Protein AF-A0A2R6JFJ4-F1 (afdb_monomer_lite)

Sequence (233 aa):
MEEAATCRRAVRDAIRDIAPSDLRTEMGDVIDGTSLVPGALTIVSARAAGGDPDHVTERAAGVQLIYSGLGLIRKLAREDPWAGRVTLEGDDVEVEGDLTEADMAILAADVLVSRGFYVLAHTDAAGKAVETVRNFGRDQTLARSSEDPSELDANLEVDCLELAVIAGTTGVGTDPSTELVEAARRIAREAGVPLGDAEDVLTDPDLGEDADPLVDVAGTDAEGAARTSASDS

Secondary structure (DSSP, 8-state):
-HHHHHHHHHHHHHTTT-SSHHHHHHHHHHHHTS--HHHHHHHHHHHHTTS-GGGGHHHHHHHHHHHHHHHHHHHHHHH-TTTTTEEEETTEEEE-S--HHHHHHHHHHHHHHHHHHHHHTTSTTHHHHHHHHHHHHHHHHHHTT-S--HHHHHHHHHHHHHHHHHHHHHHTT-PPPHHHHHHHHHHHHHS-SS---HHHHHH-GGG-TT-TTTTGGGS--SSS---------

Structure (mmCIF, N/CA/C/O backbone):
data_AF-A0A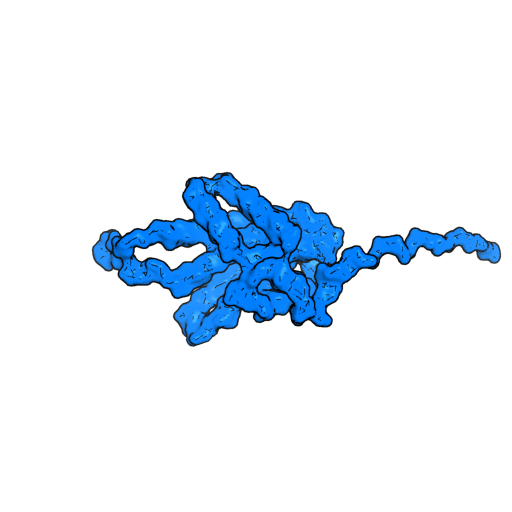2R6JFJ4-F1
#
_entry.id   AF-A0A2R6JFJ4-F1
#
loop_
_atom_site.group_PDB
_atom_site.id
_atom_site.type_symbol
_atom_site.label_atom_id
_atom_site.label_alt_id
_atom_site.label_comp_id
_atom_site.label_asym_id
_atom_site.label_entity_id
_atom_site.label_seq_id
_atom_site.pdbx_PDB_ins_code
_atom_site.Cartn_x
_atom_site.Cartn_y
_atom_site.Cartn_z
_atom_site.occupancy
_atom_site.B_iso_or_equiv
_atom_site.auth_seq_id
_atom_site.auth_comp_id
_atom_site.auth_asym_id
_atom_site.auth_atom_id
_atom_site.pdbx_PDB_model_num
ATOM 1 N N . MET A 1 1 ? -5.496 -15.682 5.895 1.00 86.38 1 MET A N 1
ATOM 2 C CA . MET A 1 1 ? -5.965 -14.541 6.720 1.00 86.38 1 MET A CA 1
ATOM 3 C C . MET A 1 1 ? -7.176 -13.830 6.092 1.00 86.38 1 MET A C 1
ATOM 5 O O . MET A 1 1 ? -7.200 -13.645 4.875 1.00 86.38 1 MET A O 1
ATOM 9 N N . GLU A 1 2 ? -8.183 -13.438 6.887 1.00 92.12 2 GLU A N 1
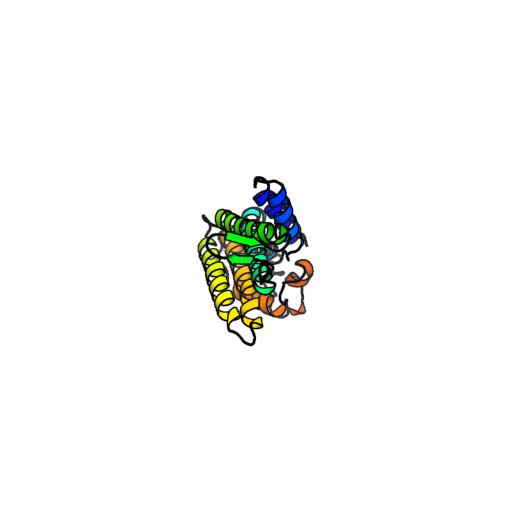ATOM 10 C CA . GLU A 1 2 ? -9.428 -12.797 6.404 1.00 92.12 2 GLU A CA 1
ATOM 11 C C . GLU A 1 2 ? -9.214 -11.335 5.978 1.00 92.12 2 GLU A C 1
ATOM 13 O O . GLU A 1 2 ? -9.698 -10.913 4.928 1.00 92.12 2 GLU A O 1
ATOM 18 N N . GLU A 1 3 ? -8.424 -10.584 6.738 1.00 94.94 3 GLU A N 1
ATOM 19 C CA . GLU A 1 3 ? -8.121 -9.165 6.536 1.00 94.94 3 GLU A CA 1
ATOM 20 C C . GLU A 1 3 ? -7.415 -8.941 5.201 1.00 94.94 3 GLU A C 1
ATOM 22 O O . GLU A 1 3 ? -7.798 -8.064 4.427 1.00 94.94 3 GLU A O 1
ATOM 27 N N . ALA A 1 4 ? -6.447 -9.800 4.874 1.00 95.69 4 ALA A N 1
ATOM 28 C CA . ALA A 1 4 ? -5.788 -9.796 3.573 1.00 95.69 4 ALA A CA 1
ATOM 29 C C . ALA A 1 4 ? -6.793 -10.040 2.432 1.00 95.69 4 ALA A C 1
ATOM 31 O O . ALA A 1 4 ? -6.772 -9.343 1.416 1.00 95.69 4 ALA A O 1
ATOM 32 N N . ALA A 1 5 ? -7.731 -10.979 2.598 1.00 96.12 5 ALA A N 1
ATOM 33 C CA . ALA A 1 5 ? -8.763 -11.233 1.596 1.00 96.12 5 ALA A CA 1
ATOM 34 C C . ALA A 1 5 ? -9.732 -10.044 1.445 1.00 96.12 5 ALA A C 1
ATOM 36 O O . ALA A 1 5 ? -10.129 -9.716 0.324 1.00 96.12 5 ALA A O 1
ATOM 37 N N . THR A 1 6 ? -10.097 -9.388 2.549 1.00 97.38 6 THR A N 1
ATOM 38 C CA . THR A 1 6 ? -10.923 -8.172 2.561 1.00 97.38 6 THR A CA 1
ATOM 39 C C . THR A 1 6 ? -10.215 -7.015 1.867 1.00 97.38 6 THR A C 1
ATOM 41 O O . THR A 1 6 ? -10.783 -6.429 0.943 1.00 97.38 6 THR A O 1
ATOM 44 N N . CYS A 1 7 ? -8.949 -6.763 2.200 1.00 97.94 7 CYS A N 1
ATOM 45 C CA . CYS A 1 7 ? -8.137 -5.761 1.522 1.00 97.94 7 CYS A CA 1
ATOM 46 C C . CYS A 1 7 ? -8.015 -6.054 0.021 1.00 97.94 7 CYS A C 1
ATOM 48 O O . CYS A 1 7 ? -8.228 -5.162 -0.796 1.00 97.94 7 CYS A O 1
ATOM 50 N N . ARG A 1 8 ? -7.745 -7.305 -0.379 1.00 97.44 8 ARG A N 1
ATOM 51 C CA . ARG A 1 8 ? -7.648 -7.675 -1.801 1.00 97.44 8 ARG A CA 1
ATOM 52 C C . ARG A 1 8 ? -8.927 -7.327 -2.564 1.00 97.44 8 ARG A C 1
ATOM 54 O O . ARG A 1 8 ? -8.854 -6.774 -3.660 1.00 97.44 8 ARG A O 1
ATOM 61 N N . ARG A 1 9 ? -10.103 -7.617 -1.992 1.00 97.94 9 ARG A N 1
ATOM 62 C CA . ARG A 1 9 ? -11.392 -7.243 -2.600 1.00 97.94 9 ARG A CA 1
ATOM 63 C C . ARG A 1 9 ? -11.537 -5.726 -2.722 1.00 97.94 9 ARG A C 1
ATOM 65 O O . ARG A 1 9 ? -11.930 -5.253 -3.785 1.00 97.94 9 ARG A O 1
ATOM 72 N N . ALA A 1 10 ? -11.182 -4.985 -1.677 1.00 98.25 10 ALA A N 1
ATOM 73 C CA . ALA A 1 10 ? -11.266 -3.528 -1.648 1.00 98.25 10 ALA A CA 1
ATOM 74 C C . ALA A 1 10 ? -10.332 -2.859 -2.666 1.00 98.25 10 ALA A C 1
ATOM 76 O O . ALA A 1 10 ? -10.733 -1.943 -3.375 1.00 98.25 10 ALA A O 1
ATOM 77 N N . VAL A 1 11 ? -9.108 -3.363 -2.814 1.00 98.06 11 VAL A N 1
ATOM 78 C CA . VAL A 1 11 ? -8.150 -2.877 -3.813 1.00 98.06 11 VAL A CA 1
ATOM 79 C C . VAL A 1 11 ? -8.662 -3.125 -5.233 1.00 98.06 11 VAL A C 1
ATOM 81 O O . VAL A 1 11 ? -8.626 -2.223 -6.070 1.00 98.06 11 VAL A O 1
ATOM 84 N N . ARG A 1 12 ? -9.196 -4.324 -5.509 1.00 97.69 12 ARG A N 1
ATOM 85 C CA . ARG A 1 12 ? -9.800 -4.656 -6.813 1.00 97.69 12 ARG A CA 1
ATOM 86 C C . ARG A 1 12 ? -11.000 -3.767 -7.134 1.00 97.69 12 ARG A C 1
ATOM 88 O O . ARG A 1 12 ? -11.193 -3.404 -8.292 1.00 97.69 12 ARG A O 1
ATOM 95 N N . ASP A 1 13 ? -11.798 -3.433 -6.125 1.00 98.06 13 ASP A N 1
ATOM 96 C CA . ASP A 1 13 ? -12.898 -2.476 -6.238 1.00 98.06 13 ASP A CA 1
ATOM 97 C C . ASP A 1 13 ? -12.375 -1.071 -6.575 1.00 98.06 13 ASP A C 1
ATOM 99 O O . ASP A 1 13 ? -12.805 -0.476 -7.563 1.00 98.06 13 ASP A O 1
ATOM 103 N N . ALA A 1 14 ? -11.353 -0.606 -5.850 1.00 97.62 14 ALA A N 1
ATOM 104 C CA . ALA A 1 14 ? -10.773 0.725 -6.002 1.00 97.62 14 ALA A CA 1
ATOM 105 C C . ALA A 1 14 ? -10.193 0.997 -7.400 1.00 97.62 14 ALA A C 1
ATOM 107 O O . ALA A 1 14 ? -10.211 2.153 -7.838 1.00 97.62 14 ALA A O 1
ATOM 108 N N . ILE A 1 15 ? -9.701 -0.031 -8.104 1.00 97.88 15 ILE A N 1
ATOM 109 C CA . ILE A 1 15 ? -9.141 0.093 -9.464 1.00 97.88 15 ILE A CA 1
ATOM 110 C C . ILE A 1 15 ? -10.118 -0.290 -10.585 1.00 97.88 15 ILE A C 1
ATOM 112 O O . ILE A 1 15 ? -9.757 -0.202 -11.761 1.00 97.88 15 ILE A O 1
ATOM 116 N N . ARG A 1 16 ? -11.341 -0.733 -10.261 1.00 97.06 16 ARG A N 1
ATOM 117 C CA . ARG A 1 16 ? -12.277 -1.321 -11.238 1.00 97.06 16 ARG A CA 1
ATOM 118 C C . ARG A 1 16 ? -12.552 -0.405 -12.429 1.00 97.06 16 ARG A C 1
ATOM 120 O O . ARG A 1 16 ? -12.597 -0.878 -13.563 1.00 97.06 16 ARG A O 1
ATOM 127 N N . ASP A 1 17 ? -12.710 0.885 -12.159 1.00 96.19 17 ASP A N 1
ATOM 128 C CA . ASP A 1 17 ? -13.131 1.874 -13.153 1.00 96.19 17 ASP A CA 1
ATOM 129 C C . ASP A 1 17 ? -11.958 2.495 -13.926 1.00 96.19 17 ASP A C 1
ATOM 131 O O . ASP A 1 17 ? -12.155 3.386 -14.753 1.00 96.19 17 ASP A O 1
ATOM 135 N N . ILE A 1 18 ? -10.728 2.030 -13.687 1.00 97.12 18 ILE A N 1
ATOM 136 C CA . ILE A 1 18 ? -9.552 2.542 -14.387 1.00 97.12 18 ILE A CA 1
ATOM 137 C C . ILE A 1 18 ? -9.518 1.982 -15.810 1.00 97.12 18 ILE A C 1
ATOM 139 O O . ILE A 1 18 ? -9.663 0.777 -16.038 1.00 97.12 18 ILE A O 1
ATOM 143 N N . ALA A 1 19 ? -9.317 2.883 -16.768 1.00 93.94 19 ALA A N 1
ATOM 144 C CA . ALA A 1 19 ? -9.108 2.589 -18.177 1.00 93.94 19 ALA A CA 1
ATOM 145 C C . ALA A 1 19 ? -7.697 3.040 -18.599 1.00 93.94 19 ALA A C 1
ATOM 147 O O . ALA A 1 19 ? -7.195 4.019 -18.043 1.00 93.94 19 ALA A O 1
ATOM 148 N N . PRO A 1 20 ? -7.078 2.389 -19.602 1.00 96.31 20 PRO A N 1
ATOM 149 C CA . PRO A 1 20 ? -7.584 1.256 -20.392 1.00 96.31 20 PRO A CA 1
ATOM 150 C C . PRO A 1 20 ? -7.605 -0.082 -19.625 1.00 96.31 20 PRO A C 1
ATOM 152 O O . PRO A 1 20 ? -7.080 -0.186 -18.520 1.00 96.31 20 PRO A O 1
ATOM 155 N N . SER A 1 21 ? -8.239 -1.115 -20.200 1.00 95.38 21 SER A N 1
ATOM 156 C CA . SER A 1 21 ? -8.324 -2.447 -19.573 1.00 95.38 21 SER A CA 1
ATOM 157 C C . SER A 1 21 ? -6.968 -3.083 -19.330 1.00 95.38 21 SER A C 1
ATOM 159 O O . SER A 1 21 ? -6.801 -3.738 -18.311 1.00 95.38 21 SER A O 1
ATOM 161 N N . ASP A 1 22 ? -6.024 -2.868 -20.238 1.00 96.50 22 ASP A N 1
ATOM 162 C CA . ASP A 1 22 ? -4.718 -3.520 -20.186 1.00 96.50 22 ASP A CA 1
ATOM 163 C C . ASP A 1 22 ? -3.902 -2.973 -19.011 1.00 96.50 22 ASP A C 1
ATOM 165 O O . ASP A 1 22 ? -3.344 -3.743 -18.240 1.00 96.50 22 ASP A O 1
ATOM 169 N N . LEU A 1 23 ? -3.980 -1.659 -18.768 1.00 97.19 23 LEU A N 1
ATOM 170 C CA . LEU A 1 23 ? -3.430 -1.028 -17.566 1.00 97.19 23 LEU A CA 1
ATOM 171 C C . LEU A 1 23 ? -4.080 -1.563 -16.287 1.00 97.19 23 LEU A C 1
ATOM 173 O O . LEU A 1 23 ? -3.412 -1.774 -15.280 1.00 97.19 23 LEU A O 1
ATOM 177 N N . ARG A 1 24 ? -5.396 -1.791 -16.309 1.00 97.69 24 ARG A N 1
ATOM 178 C CA . ARG A 1 24 ? -6.102 -2.367 -15.159 1.00 97.69 24 ARG A CA 1
ATOM 179 C C . ARG A 1 24 ? -5.698 -3.813 -14.885 1.00 97.69 24 ARG A C 1
ATOM 181 O O . ARG A 1 24 ? -5.636 -4.192 -13.718 1.00 97.69 24 ARG A O 1
ATOM 188 N N . THR A 1 25 ? -5.440 -4.599 -15.926 1.00 97.31 25 THR A N 1
ATOM 189 C CA . THR A 1 25 ? -4.885 -5.950 -15.793 1.00 97.31 25 THR A CA 1
ATOM 190 C C . THR A 1 25 ? -3.495 -5.887 -15.174 1.00 97.31 25 THR A C 1
ATOM 192 O O . THR A 1 25 ? -3.298 -6.507 -14.137 1.00 97.31 25 THR A O 1
ATOM 195 N N . GLU A 1 26 ? -2.609 -5.041 -15.711 1.00 98.00 26 GLU A N 1
ATOM 196 C CA . GLU A 1 26 ? -1.246 -4.845 -15.197 1.00 98.00 26 GLU A CA 1
ATOM 197 C C . GLU A 1 26 ? -1.245 -4.485 -13.705 1.00 98.00 26 GLU A C 1
ATOM 199 O O . GLU A 1 26 ? -0.618 -5.149 -12.888 1.00 98.00 26 GLU A O 1
ATOM 204 N N . MET A 1 27 ? -2.042 -3.489 -13.305 1.00 98.38 27 MET A N 1
ATOM 205 C CA . MET A 1 27 ? -2.201 -3.140 -11.889 1.00 98.38 27 MET A CA 1
ATOM 206 C C . MET A 1 27 ? -2.692 -4.326 -11.049 1.00 98.38 27 MET A C 1
ATOM 208 O O . MET A 1 27 ? -2.228 -4.519 -9.928 1.00 98.38 27 MET A O 1
ATOM 212 N N . GLY A 1 28 ? -3.639 -5.112 -11.570 1.00 97.69 28 GLY A N 1
ATOM 213 C CA . GLY A 1 28 ? -4.149 -6.307 -10.901 1.00 97.69 28 GLY A CA 1
ATOM 214 C C . GLY A 1 28 ? -3.065 -7.358 -10.658 1.00 97.69 28 GLY A C 1
ATOM 215 O O . GLY A 1 28 ? -3.012 -7.908 -9.559 1.00 97.69 28 GLY A O 1
ATOM 216 N N . ASP A 1 29 ? -2.194 -7.578 -11.639 1.00 97.75 29 ASP A N 1
ATOM 217 C CA . ASP A 1 29 ? -1.079 -8.523 -11.552 1.00 97.75 29 ASP A CA 1
ATOM 218 C C . ASP A 1 29 ? -0.009 -8.026 -10.565 1.00 97.75 29 ASP A C 1
ATOM 220 O O . ASP A 1 29 ? 0.472 -8.791 -9.727 1.00 97.75 29 ASP A O 1
ATOM 224 N N . VAL A 1 30 ? 0.282 -6.719 -10.565 1.00 97.12 30 VAL A N 1
ATOM 225 C CA . VAL A 1 30 ? 1.156 -6.073 -9.568 1.00 97.12 30 VAL A CA 1
ATOM 226 C C . VAL A 1 30 ? 0.624 -6.281 -8.150 1.00 97.12 30 VAL A C 1
ATOM 228 O O . VAL A 1 30 ? 1.378 -6.646 -7.245 1.00 97.12 30 VAL A O 1
ATOM 231 N N . ILE A 1 31 ? -0.678 -6.072 -7.938 1.00 96.56 31 ILE A N 1
ATOM 232 C CA . ILE A 1 31 ? -1.323 -6.261 -6.633 1.00 96.56 31 ILE A CA 1
ATOM 233 C C . ILE A 1 31 ? -1.255 -7.729 -6.194 1.00 96.56 31 ILE A C 1
ATOM 235 O O . ILE A 1 31 ? -0.985 -7.995 -5.025 1.00 96.56 31 ILE A O 1
ATOM 239 N N . ASP A 1 32 ? -1.483 -8.678 -7.104 1.00 96.31 32 ASP A N 1
ATOM 240 C CA . ASP A 1 32 ? -1.420 -10.111 -6.794 1.00 96.31 32 ASP A CA 1
ATOM 241 C C . ASP A 1 32 ? 0.004 -10.583 -6.468 1.00 96.31 32 ASP A C 1
ATOM 243 O O . ASP A 1 32 ? 0.172 -11.506 -5.671 1.00 96.31 32 ASP A O 1
ATOM 247 N N . GLY A 1 33 ? 1.019 -9.941 -7.055 1.00 94.75 33 GLY A N 1
ATOM 248 C CA . GLY A 1 33 ? 2.433 -10.209 -6.792 1.00 94.75 33 GLY A CA 1
ATOM 249 C C . GLY A 1 33 ? 3.015 -9.488 -5.571 1.00 94.75 33 GLY A C 1
ATOM 250 O O . GLY A 1 33 ? 4.183 -9.706 -5.252 1.00 94.75 33 GLY A O 1
ATOM 251 N N . THR A 1 34 ? 2.244 -8.632 -4.891 1.00 94.69 34 THR A N 1
ATOM 252 C CA . THR A 1 34 ? 2.715 -7.848 -3.738 1.00 94.69 34 THR A CA 1
ATOM 253 C C . THR A 1 34 ? 2.132 -8.374 -2.425 1.00 94.69 34 THR A C 1
ATOM 255 O O . THR A 1 34 ? 0.979 -8.798 -2.365 1.00 94.69 34 THR A O 1
ATOM 258 N N . SER A 1 35 ? 2.905 -8.286 -1.339 1.00 96.75 35 SER A N 1
ATOM 259 C CA . SER A 1 35 ? 2.400 -8.557 0.010 1.00 96.75 35 SER A CA 1
ATOM 260 C C . SER A 1 35 ? 1.209 -7.664 0.372 1.00 96.75 35 SER A C 1
ATOM 262 O O . SER A 1 35 ? 1.199 -6.462 0.093 1.00 96.75 35 SER A O 1
ATOM 264 N N . LEU A 1 36 ? 0.218 -8.256 1.041 1.00 97.62 36 LEU A N 1
ATOM 265 C CA . LEU A 1 36 ? -0.975 -7.566 1.538 1.00 97.62 36 LEU A CA 1
ATOM 266 C C . LEU A 1 36 ? -0.856 -7.125 3.003 1.00 97.62 36 LEU A C 1
ATOM 268 O O . LEU A 1 36 ? -1.860 -6.719 3.591 1.00 97.62 36 LEU A O 1
ATOM 272 N N . VAL A 1 37 ? 0.338 -7.210 3.603 1.00 97.75 37 VAL A N 1
ATOM 273 C CA . VAL A 1 37 ? 0.560 -6.845 5.012 1.00 97.75 37 VAL A CA 1
ATOM 274 C C . VAL A 1 37 ? 0.096 -5.412 5.316 1.00 97.75 37 VAL A C 1
ATOM 276 O O . VAL A 1 37 ? -0.671 -5.269 6.264 1.00 97.75 37 VAL A O 1
ATOM 279 N N . PRO A 1 38 ? 0.444 -4.351 4.552 1.00 98.31 38 PRO A N 1
ATOM 280 C CA . PRO A 1 38 ? 0.016 -2.990 4.906 1.00 98.31 38 PRO A CA 1
ATOM 281 C C . PRO A 1 38 ? -1.507 -2.808 4.882 1.00 98.31 38 PRO A C 1
ATOM 283 O O . PRO A 1 38 ? -2.095 -2.209 5.786 1.00 98.31 38 PRO A O 1
ATOM 286 N N . GLY A 1 39 ? -2.174 -3.371 3.876 1.00 98.31 39 GLY A N 1
ATOM 287 C CA . GLY A 1 39 ? -3.629 -3.349 3.798 1.00 98.31 39 GLY A CA 1
ATOM 288 C C . GLY A 1 39 ? -4.303 -4.150 4.916 1.00 98.31 39 GLY A C 1
ATOM 289 O O . GLY A 1 39 ? -5.228 -3.659 5.562 1.00 98.31 39 GLY A O 1
ATOM 290 N N . ALA A 1 40 ? -3.813 -5.358 5.202 1.00 97.88 40 ALA A N 1
ATOM 291 C CA . ALA A 1 40 ? -4.316 -6.185 6.298 1.00 97.88 40 ALA A CA 1
ATOM 292 C C . ALA A 1 40 ? -4.088 -5.521 7.667 1.00 97.88 40 ALA A C 1
ATOM 294 O O . ALA A 1 40 ? -5.015 -5.452 8.473 1.00 97.88 40 ALA A O 1
ATOM 295 N N . LEU A 1 41 ? -2.903 -4.948 7.902 1.00 97.62 41 LEU A N 1
ATOM 296 C CA . LEU A 1 41 ? -2.556 -4.253 9.142 1.00 97.62 41 LEU A CA 1
ATOM 297 C C . LEU A 1 41 ? -3.460 -3.042 9.393 1.00 97.62 41 LEU A C 1
ATOM 299 O O . LEU A 1 41 ? -3.793 -2.763 10.542 1.00 97.62 41 LEU A O 1
ATOM 303 N N . THR A 1 42 ? -3.906 -2.354 8.339 1.00 98.38 42 THR A N 1
ATOM 304 C CA . THR A 1 42 ? -4.875 -1.252 8.462 1.00 98.38 42 THR A CA 1
ATOM 305 C C . THR A 1 42 ? -6.181 -1.740 9.101 1.00 98.38 42 THR A C 1
ATOM 307 O O . THR A 1 42 ? -6.721 -1.102 10.005 1.00 98.38 42 THR A O 1
ATOM 310 N N . ILE A 1 43 ? -6.668 -2.908 8.674 1.00 97.62 43 ILE A N 1
ATOM 311 C CA . ILE A 1 43 ? -7.897 -3.530 9.186 1.00 97.62 43 ILE A CA 1
ATOM 312 C C . ILE A 1 43 ? -7.687 -4.064 10.611 1.00 97.62 43 ILE A C 1
ATOM 314 O O . ILE A 1 43 ? -8.518 -3.823 11.488 1.00 97.62 43 ILE A O 1
ATOM 318 N N . VAL A 1 44 ? -6.561 -4.739 10.863 1.00 95.62 44 VAL A N 1
ATOM 319 C CA . VAL A 1 44 ? -6.192 -5.239 12.201 1.00 95.62 44 VAL A CA 1
ATOM 320 C C . VAL A 1 44 ? -6.094 -4.087 13.204 1.00 95.62 44 VAL A C 1
ATOM 322 O O . VAL A 1 44 ? -6.622 -4.188 14.308 1.00 95.62 44 VAL A O 1
ATOM 325 N N . SER A 1 45 ? -5.493 -2.966 12.806 1.00 94.81 45 SER A N 1
ATOM 326 C CA . SER A 1 45 ? -5.304 -1.789 13.662 1.00 94.81 45 SER A CA 1
ATOM 327 C C . SER A 1 45 ? -6.629 -1.119 14.038 1.00 94.81 45 SER A C 1
ATOM 329 O O . SER A 1 45 ? -6.807 -0.705 15.181 1.00 94.81 45 SER A O 1
ATOM 331 N N . ALA A 1 46 ? -7.593 -1.056 13.113 1.00 95.12 46 ALA A N 1
ATOM 332 C CA . ALA A 1 46 ? -8.946 -0.578 13.411 1.00 95.12 46 ALA A CA 1
ATOM 333 C C . ALA A 1 46 ? -9.665 -1.471 14.434 1.00 95.12 46 ALA A C 1
ATOM 335 O O . ALA A 1 46 ? -10.305 -0.966 15.358 1.00 95.12 46 ALA A O 1
ATOM 336 N N . ARG A 1 47 ? -9.513 -2.797 14.309 1.00 92.38 47 ARG A N 1
ATOM 337 C CA . ARG A 1 47 ? -10.073 -3.752 15.273 1.00 92.38 47 ARG A CA 1
ATOM 338 C C . ARG A 1 47 ? -9.403 -3.637 16.642 1.00 92.38 47 ARG A C 1
ATOM 340 O O . ARG A 1 47 ? -10.102 -3.635 17.649 1.00 92.38 47 ARG A O 1
ATOM 347 N N . ALA A 1 48 ? -8.078 -3.502 16.685 1.00 89.75 48 ALA A N 1
ATOM 348 C CA . ALA A 1 48 ? -7.330 -3.305 17.928 1.00 89.75 48 ALA A CA 1
ATOM 349 C C . ALA A 1 48 ? -7.737 -2.005 18.652 1.00 89.75 48 ALA A C 1
ATOM 351 O O . ALA A 1 48 ? -7.740 -1.953 19.877 1.00 89.75 48 ALA A O 1
ATOM 352 N N . ALA A 1 49 ? -8.158 -0.981 17.903 1.00 90.19 49 ALA A N 1
ATOM 353 C CA . ALA A 1 49 ? -8.743 0.247 18.442 1.00 90.19 49 ALA A CA 1
ATOM 354 C C . ALA A 1 49 ? -10.225 0.110 18.869 1.00 90.19 49 ALA A C 1
ATOM 356 O O . ALA A 1 49 ? -10.843 1.098 19.263 1.00 90.19 49 ALA A O 1
ATOM 357 N N . GLY A 1 50 ? -10.809 -1.093 18.801 1.00 88.50 50 GLY A N 1
ATOM 358 C CA . GLY A 1 50 ? -12.186 -1.381 19.216 1.00 88.50 50 GLY A CA 1
ATOM 359 C C . GLY A 1 50 ? -13.265 -0.956 18.215 1.00 88.50 50 GLY A C 1
ATOM 360 O O . GLY A 1 50 ? -14.444 -0.924 18.568 1.00 88.50 50 GLY A O 1
ATOM 361 N N . GLY A 1 51 ? -12.886 -0.606 16.984 1.00 88.69 51 GLY A N 1
ATOM 362 C CA . GLY A 1 51 ? -13.816 -0.166 15.948 1.00 88.69 51 GLY A CA 1
ATOM 363 C C . GLY A 1 51 ? -14.224 -1.257 14.959 1.00 88.69 51 GLY A C 1
ATOM 364 O O . GLY A 1 51 ? -13.646 -2.342 14.910 1.00 88.69 51 GLY A O 1
ATOM 365 N N . ASP A 1 52 ? -15.231 -0.945 14.140 1.00 90.38 52 ASP A N 1
ATOM 366 C CA . ASP A 1 52 ? -15.694 -1.828 13.068 1.00 90.38 52 ASP A CA 1
ATOM 367 C C . ASP A 1 52 ? -14.725 -1.776 11.863 1.00 90.38 52 ASP A C 1
ATOM 369 O O . ASP A 1 52 ? -14.572 -0.710 11.250 1.00 90.38 52 ASP A O 1
ATOM 373 N N . PRO A 1 53 ? -14.070 -2.897 11.495 1.00 84.88 53 PRO A N 1
ATOM 374 C CA . PRO A 1 53 ? -13.137 -2.955 10.369 1.00 84.88 53 PRO A CA 1
ATOM 375 C C . PRO A 1 53 ? -13.769 -2.599 9.014 1.00 84.88 53 PRO A C 1
ATOM 377 O O . PRO A 1 53 ? -13.061 -2.152 8.103 1.00 84.88 53 PRO A O 1
ATOM 380 N N . ASP A 1 54 ? -15.087 -2.742 8.862 1.00 90.56 54 ASP A N 1
ATOM 381 C CA . ASP A 1 54 ? -15.767 -2.408 7.609 1.00 90.56 54 ASP A CA 1
ATOM 382 C C . ASP A 1 54 ? -15.626 -0.911 7.275 1.00 90.56 54 ASP A C 1
ATOM 384 O O . ASP A 1 54 ? -15.519 -0.540 6.103 1.00 90.56 54 ASP A O 1
ATOM 388 N N . HIS A 1 55 ? -15.506 -0.043 8.288 1.00 91.88 55 HIS A N 1
ATOM 389 C CA . HIS A 1 55 ? -15.321 1.402 8.110 1.00 91.88 55 HIS A CA 1
ATOM 390 C C . HIS A 1 55 ? -13.954 1.800 7.544 1.00 91.88 55 HIS A C 1
ATOM 392 O O . HIS A 1 55 ? -13.806 2.907 7.020 1.00 91.88 55 HIS A O 1
ATOM 398 N N . VAL A 1 56 ? -12.956 0.917 7.615 1.00 96.88 56 VAL A N 1
ATOM 399 C CA . VAL A 1 56 ? -11.588 1.217 7.161 1.00 96.88 56 VAL A CA 1
ATOM 400 C C . VAL A 1 56 ? -11.187 0.460 5.905 1.00 96.88 56 VAL A C 1
ATOM 402 O O . VAL A 1 56 ? -10.072 0.635 5.423 1.00 96.88 56 VAL A O 1
ATOM 405 N N . THR A 1 57 ? -12.086 -0.340 5.332 1.00 98.06 57 THR A N 1
ATOM 406 C CA . THR A 1 57 ? -11.788 -1.187 4.168 1.00 98.06 57 THR A CA 1
ATOM 407 C C . THR A 1 57 ? -11.328 -0.371 2.952 1.00 98.06 57 THR A C 1
ATOM 409 O O . THR A 1 57 ? -10.377 -0.754 2.270 1.00 98.06 57 THR A O 1
ATOM 412 N N . GLU A 1 58 ? -11.934 0.794 2.704 1.00 98.00 58 GLU A N 1
ATOM 413 C CA . GLU A 1 58 ? -11.491 1.692 1.629 1.00 98.00 58 GLU A CA 1
ATOM 414 C C . GLU A 1 58 ? -10.109 2.292 1.938 1.00 98.00 58 GLU A C 1
ATOM 416 O O . GLU A 1 58 ? -9.228 2.294 1.082 1.00 98.00 58 GLU A O 1
ATOM 421 N N . ARG A 1 59 ? -9.858 2.706 3.189 1.00 98.44 59 ARG A N 1
ATOM 422 C CA . ARG A 1 59 ? -8.542 3.218 3.608 1.00 98.44 59 ARG A CA 1
ATOM 423 C C . ARG A 1 59 ? -7.453 2.153 3.476 1.00 98.44 59 ARG A C 1
ATOM 425 O O . ARG A 1 59 ? -6.380 2.459 2.967 1.00 98.44 59 ARG A O 1
ATOM 432 N N . ALA A 1 60 ? -7.748 0.909 3.854 1.00 98.56 60 ALA A N 1
ATOM 433 C CA . ALA A 1 60 ? -6.856 -0.236 3.685 1.00 98.56 60 ALA A CA 1
ATOM 434 C C . ALA A 1 60 ? -6.466 -0.436 2.215 1.00 98.56 60 ALA A C 1
ATOM 436 O O . ALA A 1 60 ? -5.289 -0.632 1.911 1.00 98.56 60 ALA A O 1
ATOM 437 N N . ALA A 1 61 ? -7.426 -0.294 1.292 1.00 98.69 61 ALA A N 1
ATOM 438 C CA . ALA A 1 61 ? -7.124 -0.294 -0.134 1.00 98.69 61 ALA A CA 1
ATOM 439 C C . ALA A 1 61 ? -6.200 0.868 -0.521 1.00 98.69 61 ALA A C 1
ATOM 441 O O . ALA A 1 61 ? -5.224 0.652 -1.234 1.00 98.69 61 ALA A O 1
ATOM 442 N N . GLY A 1 62 ? -6.455 2.079 -0.021 1.00 98.75 62 GLY A N 1
ATOM 443 C CA . GLY A 1 62 ? -5.603 3.244 -0.268 1.00 98.75 62 GLY A CA 1
ATOM 444 C C . GLY A 1 62 ? -4.145 3.036 0.156 1.00 98.75 62 GLY A C 1
ATOM 445 O O . GLY A 1 62 ? -3.233 3.297 -0.629 1.00 98.75 62 GLY A O 1
ATOM 446 N N . VAL A 1 63 ? -3.926 2.504 1.361 1.00 98.81 63 VAL A N 1
ATOM 447 C CA . VAL A 1 63 ? -2.588 2.170 1.880 1.00 98.81 63 VAL A CA 1
ATOM 448 C C . VAL A 1 63 ? -1.915 1.100 1.020 1.00 98.81 63 VAL A C 1
ATOM 450 O O . VAL A 1 63 ? -0.760 1.260 0.623 1.00 98.81 63 VAL A O 1
ATOM 453 N N . GLN A 1 64 ? -2.645 0.035 0.680 1.00 98.75 64 GLN A N 1
ATOM 454 C CA . GLN A 1 64 ? -2.111 -1.059 -0.126 1.00 98.75 64 GLN A CA 1
ATOM 455 C C . GLN A 1 64 ? -1.715 -0.605 -1.537 1.00 98.75 64 GLN A C 1
ATOM 457 O O . GLN A 1 64 ? -0.675 -1.017 -2.042 1.00 98.75 64 GLN A O 1
ATOM 462 N N . LEU A 1 65 ? -2.513 0.262 -2.164 1.00 98.81 65 LEU A N 1
ATOM 463 C CA . LEU A 1 65 ? -2.217 0.827 -3.481 1.00 98.81 65 LEU A CA 1
ATOM 464 C C . LEU A 1 65 ? -0.922 1.655 -3.468 1.00 98.81 65 LEU A C 1
ATOM 466 O O . LEU A 1 65 ? -0.104 1.521 -4.379 1.00 98.81 65 LEU A O 1
ATOM 470 N N . ILE A 1 66 ? -0.706 2.462 -2.421 1.00 98.75 66 ILE A N 1
ATOM 471 C CA . ILE A 1 66 ? 0.549 3.207 -2.237 1.00 98.75 66 ILE A CA 1
ATOM 472 C C . ILE A 1 66 ? 1.722 2.232 -2.101 1.00 98.75 66 ILE A C 1
ATOM 474 O O . ILE A 1 66 ? 2.709 2.382 -2.816 1.00 98.75 66 ILE A O 1
ATOM 478 N N . TYR A 1 67 ? 1.609 1.217 -1.239 1.00 98.50 67 TYR A N 1
ATOM 479 C CA . TYR A 1 67 ? 2.682 0.238 -1.042 1.00 98.50 67 TYR A CA 1
ATOM 480 C C . TYR A 1 67 ? 3.036 -0.510 -2.335 1.00 98.50 67 TYR A C 1
ATOM 482 O O . TYR A 1 67 ? 4.202 -0.541 -2.724 1.00 98.50 67 TYR A O 1
ATOM 490 N N . SER A 1 68 ? 2.038 -1.053 -3.039 1.00 98.38 68 SER A N 1
ATOM 491 C CA . SER A 1 68 ? 2.246 -1.778 -4.298 1.00 98.38 68 SER A CA 1
ATOM 492 C C . SER A 1 68 ? 2.877 -0.900 -5.380 1.00 98.38 68 SER A C 1
ATOM 494 O O . SER A 1 68 ? 3.821 -1.329 -6.041 1.00 98.38 68 SER A O 1
ATOM 496 N N . GLY A 1 69 ? 2.412 0.343 -5.535 1.00 98.50 69 GLY A N 1
ATOM 497 C CA . GLY A 1 69 ? 2.974 1.265 -6.520 1.00 98.50 69 GLY A CA 1
ATOM 498 C C . GLY A 1 69 ? 4.417 1.677 -6.203 1.00 98.50 69 GLY A C 1
ATOM 499 O O . GLY A 1 69 ? 5.285 1.597 -7.070 1.00 98.50 69 GLY A O 1
ATOM 500 N N . LEU A 1 70 ? 4.721 2.045 -4.954 1.00 97.75 70 LEU A N 1
ATOM 501 C CA . LEU A 1 70 ? 6.090 2.401 -4.549 1.00 97.75 70 LEU A CA 1
ATOM 502 C C . LEU A 1 70 ? 7.041 1.199 -4.600 1.00 97.75 70 LEU A C 1
ATOM 504 O O . LEU A 1 70 ? 8.191 1.338 -5.020 1.00 97.75 70 LEU A O 1
ATOM 508 N N . GLY A 1 71 ? 6.562 0.009 -4.231 1.00 96.56 71 GLY A N 1
ATOM 509 C CA . GLY A 1 71 ? 7.312 -1.236 -4.365 1.00 96.56 71 GLY A CA 1
ATOM 510 C C . GLY A 1 71 ? 7.685 -1.530 -5.820 1.00 96.56 71 GLY A C 1
ATOM 511 O O . GLY A 1 71 ? 8.825 -1.917 -6.092 1.00 96.56 71 GLY A O 1
ATOM 512 N N . LEU A 1 72 ? 6.768 -1.274 -6.759 1.00 97.38 72 LEU A N 1
ATOM 513 C CA . LEU A 1 72 ? 7.031 -1.401 -8.191 1.00 97.38 72 LEU A CA 1
ATOM 514 C C . LEU A 1 72 ? 8.020 -0.343 -8.697 1.00 97.38 72 LEU A C 1
ATOM 516 O O . LEU A 1 72 ? 8.959 -0.699 -9.404 1.00 97.38 72 LEU A O 1
ATOM 520 N N . ILE A 1 73 ? 7.890 0.922 -8.281 1.00 96.44 73 ILE A N 1
ATOM 521 C CA . ILE A 1 73 ? 8.871 1.975 -8.613 1.00 96.44 73 ILE A CA 1
ATOM 522 C C . ILE A 1 73 ? 10.266 1.579 -8.127 1.00 96.44 73 ILE A C 1
ATOM 524 O O . ILE A 1 73 ? 11.232 1.697 -8.876 1.00 96.44 73 ILE A O 1
ATOM 528 N N . ARG A 1 74 ? 10.379 1.055 -6.901 1.00 94.50 74 ARG A N 1
ATOM 529 C CA . ARG A 1 74 ? 11.645 0.560 -6.344 1.00 94.50 74 ARG A CA 1
ATOM 530 C C . ARG A 1 74 ? 12.231 -0.565 -7.195 1.00 94.50 74 ARG A C 1
ATOM 532 O O . ARG A 1 74 ? 13.423 -0.554 -7.481 1.00 94.50 74 ARG A O 1
ATOM 539 N N . LYS A 1 75 ? 11.407 -1.530 -7.622 1.00 94.06 75 LYS A N 1
ATOM 540 C CA . LYS A 1 75 ? 11.838 -2.613 -8.520 1.00 94.06 75 LYS A CA 1
ATOM 541 C C . LYS A 1 75 ? 12.372 -2.052 -9.843 1.00 94.06 75 LYS A C 1
ATOM 543 O O . LYS A 1 75 ? 13.499 -2.365 -10.214 1.00 94.06 75 LYS A O 1
ATOM 548 N N . LEU A 1 76 ? 11.603 -1.185 -10.501 1.00 95.31 76 LEU A N 1
ATOM 549 C CA . LEU A 1 76 ? 11.971 -0.571 -11.780 1.00 95.31 76 LEU A CA 1
ATOM 550 C C . LEU A 1 76 ? 13.244 0.275 -11.670 1.00 95.31 76 LEU A C 1
ATOM 552 O O . LEU A 1 76 ? 14.086 0.221 -12.557 1.00 95.31 76 LEU A O 1
ATOM 556 N N . ALA A 1 77 ? 13.424 1.004 -10.566 1.00 92.19 77 ALA A N 1
ATOM 557 C CA . ALA A 1 77 ? 14.627 1.793 -10.318 1.00 92.19 77 ALA A CA 1
ATOM 558 C C . ALA A 1 77 ? 15.888 0.928 -10.147 1.00 92.19 77 ALA A C 1
ATOM 560 O O . ALA A 1 77 ? 16.975 1.366 -10.514 1.00 92.19 77 ALA A O 1
ATOM 561 N N . ARG A 1 78 ? 15.760 -0.288 -9.595 1.00 89.62 78 ARG A N 1
ATOM 562 C CA . ARG A 1 78 ? 16.887 -1.226 -9.449 1.00 89.62 78 ARG A CA 1
ATOM 563 C C . ARG A 1 78 ? 17.206 -1.974 -10.738 1.00 89.62 78 ARG A C 1
ATOM 565 O O . ARG A 1 78 ? 18.375 -2.196 -11.033 1.00 89.62 78 ARG A O 1
ATOM 572 N N . GLU A 1 79 ? 16.177 -2.423 -11.449 1.00 93.06 79 GLU A N 1
ATOM 573 C CA . GLU A 1 79 ? 16.339 -3.210 -12.675 1.00 93.06 79 GLU A CA 1
ATOM 574 C C . GLU A 1 79 ? 16.703 -2.334 -13.880 1.00 93.06 79 GLU A C 1
ATOM 576 O O . GLU A 1 79 ? 17.350 -2.829 -14.799 1.00 93.06 79 GLU A O 1
ATOM 581 N N . ASP A 1 80 ? 16.304 -1.057 -13.856 1.00 92.88 80 ASP A N 1
ATOM 582 C CA . ASP A 1 80 ? 16.473 -0.058 -14.917 1.00 92.88 80 ASP A CA 1
ATOM 583 C C . ASP A 1 80 ? 16.282 -0.654 -16.327 1.00 92.88 80 ASP A C 1
ATOM 585 O O . ASP A 1 80 ? 17.221 -0.714 -17.127 1.00 92.88 80 ASP A O 1
ATOM 589 N N . PRO A 1 81 ? 15.067 -1.140 -16.657 1.00 94.06 81 PRO A N 1
ATOM 590 C CA . PRO A 1 81 ? 14.815 -1.873 -17.901 1.00 94.06 81 PRO A CA 1
ATOM 591 C C . PRO A 1 81 ? 15.039 -1.039 -19.174 1.00 94.06 81 PRO A C 1
ATOM 593 O O . PRO A 1 81 ? 15.124 -1.600 -20.269 1.00 94.06 81 PRO A O 1
ATOM 596 N N . TRP A 1 82 ? 15.145 0.286 -19.042 1.00 93.94 82 TRP A N 1
ATOM 597 C CA . TRP A 1 82 ? 15.436 1.217 -20.132 1.00 93.94 82 TRP A CA 1
ATOM 598 C C . TRP A 1 82 ? 16.945 1.408 -20.369 1.00 93.94 82 TRP A C 1
ATOM 600 O O . TRP A 1 82 ? 17.337 1.918 -21.424 1.00 93.94 82 TRP A O 1
ATOM 610 N N . ALA A 1 83 ? 17.805 0.998 -19.427 1.00 91.56 83 ALA A N 1
ATOM 611 C CA . ALA A 1 83 ? 19.247 1.211 -19.488 1.00 91.56 83 ALA A CA 1
ATOM 612 C C . ALA A 1 83 ? 19.865 0.649 -20.774 1.00 91.56 83 ALA A C 1
ATOM 614 O O . ALA A 1 83 ? 19.772 -0.540 -21.078 1.00 91.56 83 ALA A O 1
ATOM 615 N N . GLY A 1 84 ? 20.530 1.522 -21.535 1.00 87.38 84 GLY A N 1
ATOM 616 C CA . GLY A 1 84 ? 21.208 1.153 -22.780 1.00 87.38 84 GLY A CA 1
ATOM 617 C C . GLY A 1 84 ? 20.278 0.809 -23.945 1.00 87.38 84 GLY A C 1
ATOM 618 O O . GLY A 1 84 ? 20.782 0.494 -25.015 1.00 87.38 84 GLY A O 1
ATOM 619 N N . ARG A 1 85 ? 18.954 0.893 -23.761 1.00 89.31 85 ARG A N 1
ATOM 620 C CA . ARG A 1 85 ? 17.948 0.606 -24.796 1.00 89.31 85 ARG A CA 1
ATOM 621 C C . ARG A 1 85 ? 17.297 1.859 -25.368 1.00 89.31 85 ARG A C 1
ATOM 623 O O . ARG A 1 85 ? 16.554 1.758 -26.334 1.00 89.31 85 ARG A O 1
ATOM 630 N N . VAL A 1 86 ? 17.555 3.021 -24.775 1.00 88.12 86 VAL A N 1
ATOM 631 C CA . VAL A 1 86 ? 17.081 4.316 -25.267 1.00 88.12 86 VAL A CA 1
ATOM 632 C C . VAL A 1 86 ? 18.292 5.194 -25.553 1.00 88.12 86 VAL A C 1
ATOM 634 O O . VAL A 1 86 ? 19.065 5.512 -24.645 1.00 88.12 86 VAL A O 1
ATOM 637 N N . THR A 1 87 ? 18.461 5.589 -26.811 1.00 87.19 87 THR A N 1
ATOM 638 C CA . THR A 1 87 ? 19.522 6.495 -27.262 1.00 87.19 87 THR A CA 1
ATOM 639 C C . THR A 1 87 ? 18.917 7.757 -27.867 1.00 87.19 87 THR A C 1
ATOM 641 O O . THR A 1 87 ? 17.871 7.735 -28.514 1.00 87.19 87 THR A O 1
ATOM 644 N N . LEU A 1 88 ? 19.578 8.888 -27.617 1.00 86.25 88 LEU A N 1
ATOM 645 C CA . LEU A 1 88 ? 19.221 10.178 -28.200 1.00 86.25 88 LEU A CA 1
ATOM 646 C C . LEU A 1 88 ? 20.259 10.528 -29.266 1.00 86.25 88 LEU A C 1
ATOM 648 O O . LEU A 1 88 ? 21.433 10.720 -28.935 1.00 86.25 88 LEU A O 1
ATOM 652 N N . GLU A 1 89 ? 19.833 10.637 -30.523 1.00 84.06 89 GLU A N 1
ATOM 653 C CA . GLU A 1 89 ? 20.675 11.100 -31.629 1.00 84.06 89 GLU A CA 1
ATOM 654 C C . GLU A 1 89 ? 20.052 12.358 -32.254 1.00 84.06 89 GLU A C 1
ATOM 656 O O . GLU A 1 89 ? 19.150 12.307 -33.085 1.00 84.06 89 GLU A O 1
ATOM 661 N N . GLY A 1 90 ? 20.516 13.533 -31.817 1.00 83.88 90 GLY A N 1
ATOM 662 C CA . GLY A 1 90 ? 19.897 14.805 -32.203 1.00 83.88 90 GLY A CA 1
ATOM 663 C C . GLY A 1 90 ? 18.524 14.991 -31.548 1.00 83.88 90 GLY A C 1
ATOM 664 O O . GLY A 1 90 ? 18.434 14.964 -30.323 1.00 83.88 90 GLY A O 1
ATOM 665 N N . ASP A 1 91 ? 17.487 15.206 -32.364 1.00 87.50 91 ASP A N 1
ATOM 666 C CA . ASP A 1 91 ? 16.084 15.310 -31.919 1.00 87.50 91 ASP A CA 1
ATOM 667 C C . ASP A 1 91 ? 15.340 13.957 -31.989 1.00 87.50 91 ASP A C 1
ATOM 669 O O . ASP A 1 91 ? 14.189 13.866 -31.556 1.00 87.50 91 ASP A O 1
ATOM 673 N N . ASP A 1 92 ? 15.980 12.913 -32.528 1.00 86.94 92 ASP A N 1
ATOM 674 C CA . ASP A 1 92 ? 15.387 11.588 -32.692 1.00 86.94 92 ASP A CA 1
ATOM 675 C C . ASP A 1 92 ? 15.670 10.697 -31.469 1.00 86.94 92 ASP A C 1
ATOM 677 O O . ASP A 1 92 ? 16.761 10.709 -30.885 1.00 86.94 92 ASP A O 1
ATOM 681 N N . VAL A 1 93 ? 14.659 9.914 -31.081 1.00 87.50 93 VAL A N 1
ATOM 682 C CA . VAL A 1 93 ? 14.751 8.901 -30.022 1.00 87.50 93 VAL A CA 1
ATOM 683 C C . VAL A 1 93 ? 14.782 7.531 -30.681 1.00 87.50 93 VAL A C 1
ATOM 685 O O . VAL A 1 93 ? 13.802 7.121 -31.307 1.00 87.50 93 VAL A O 1
ATOM 688 N N . GLU A 1 94 ? 15.886 6.813 -30.516 1.00 88.25 94 GLU A N 1
ATOM 689 C CA . GLU A 1 94 ? 15.985 5.415 -30.917 1.00 88.25 94 GLU A CA 1
ATOM 690 C C . GLU A 1 94 ? 15.728 4.512 -29.709 1.00 88.25 94 GLU A C 1
ATOM 692 O O . GLU A 1 94 ? 16.257 4.725 -28.615 1.00 88.25 94 GLU A O 1
ATOM 697 N N . VAL A 1 95 ? 14.874 3.508 -29.912 1.00 89.56 95 VAL A N 1
ATOM 698 C CA . VAL A 1 95 ? 14.495 2.534 -28.887 1.00 89.56 95 VAL A CA 1
ATOM 699 C C . VAL A 1 95 ? 14.847 1.135 -29.377 1.00 89.56 95 VAL A C 1
ATOM 701 O O . VAL A 1 95 ? 14.317 0.658 -30.384 1.00 89.56 95 VAL A O 1
ATOM 704 N N . GLU A 1 96 ? 15.741 0.464 -28.659 1.00 87.44 96 GLU A N 1
ATOM 705 C CA . GLU A 1 96 ? 16.144 -0.907 -28.939 1.00 87.44 96 GLU A CA 1
ATOM 706 C C . GLU A 1 96 ? 15.176 -1.911 -28.297 1.00 87.44 96 GLU A C 1
ATOM 708 O O . GLU A 1 96 ? 15.125 -2.095 -27.078 1.00 87.44 96 GLU A O 1
ATOM 713 N N . GLY A 1 97 ? 14.444 -2.639 -29.141 1.00 87.88 97 GLY A N 1
ATOM 714 C CA . GLY A 1 97 ? 13.518 -3.702 -28.744 1.00 87.88 97 GLY A CA 1
ATOM 715 C C . GLY A 1 97 ? 12.211 -3.194 -28.123 1.00 87.88 97 GLY A C 1
ATOM 716 O O . GLY A 1 97 ? 11.911 -2.009 -28.147 1.00 87.88 97 GLY A O 1
ATOM 717 N N . ASP A 1 98 ? 11.418 -4.116 -27.578 1.00 91.06 98 ASP A N 1
ATOM 718 C CA . ASP A 1 98 ? 10.131 -3.794 -26.954 1.00 91.06 98 ASP A CA 1
ATOM 719 C C . ASP A 1 98 ? 10.319 -3.351 -25.493 1.00 91.06 98 ASP A C 1
ATOM 721 O O . ASP A 1 98 ? 11.008 -4.034 -24.725 1.00 91.06 98 ASP A O 1
ATOM 725 N N . LEU A 1 99 ? 9.743 -2.201 -25.138 1.00 93.00 99 LEU A N 1
ATOM 726 C CA . LEU A 1 99 ? 9.723 -1.624 -23.787 1.00 93.00 99 LEU A CA 1
ATOM 727 C C . LEU A 1 99 ? 8.301 -1.502 -23.228 1.00 93.00 99 LEU A C 1
ATOM 729 O O 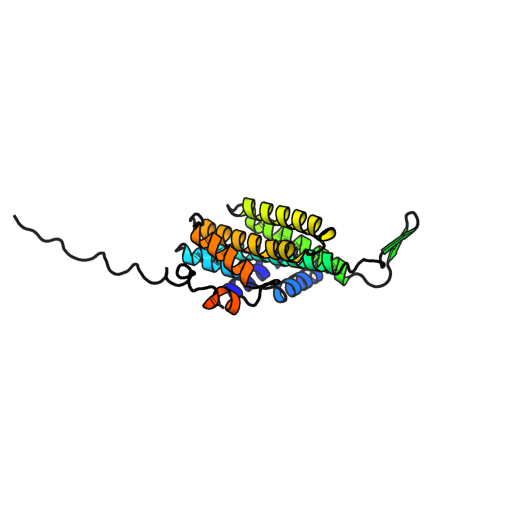. LEU A 1 99 ? 8.127 -0.998 -22.122 1.00 93.00 99 LEU A O 1
ATOM 733 N N . THR A 1 100 ? 7.295 -2.016 -23.945 1.00 92.69 100 THR A N 1
ATOM 734 C CA . THR A 1 100 ? 5.881 -1.869 -23.580 1.00 92.69 100 THR A CA 1
ATOM 735 C C . THR A 1 100 ? 5.601 -2.362 -22.163 1.00 92.69 100 THR A C 1
ATOM 737 O O . THR A 1 100 ? 4.864 -1.712 -21.437 1.00 92.69 100 THR A O 1
ATOM 740 N N . GLU A 1 101 ? 6.209 -3.472 -21.735 1.00 93.31 101 GLU A N 1
ATOM 741 C CA . GLU A 1 101 ? 6.041 -3.996 -20.372 1.00 93.31 101 GLU A CA 1
ATOM 742 C C . GLU A 1 101 ? 6.589 -3.031 -19.309 1.00 93.31 101 GLU A C 1
ATOM 744 O O . GLU A 1 101 ? 5.896 -2.717 -18.346 1.00 93.31 101 GLU A O 1
ATOM 749 N N . ALA A 1 102 ? 7.797 -2.496 -19.508 1.00 94.94 102 ALA A N 1
ATOM 750 C CA . ALA A 1 102 ? 8.401 -1.538 -18.583 1.00 94.94 102 ALA A CA 1
ATOM 751 C C . ALA A 1 102 ? 7.611 -0.219 -18.534 1.00 94.94 102 ALA A C 1
ATOM 753 O O . ALA A 1 102 ? 7.342 0.307 -17.451 1.00 94.94 102 ALA A O 1
ATOM 754 N N . ASP A 1 103 ? 7.187 0.277 -19.698 1.00 95.62 103 ASP A N 1
ATOM 755 C CA . ASP A 1 103 ? 6.379 1.491 -19.832 1.00 95.62 103 ASP A CA 1
ATOM 756 C C . ASP A 1 103 ? 4.992 1.319 -19.189 1.00 95.62 103 ASP A C 1
ATOM 758 O O . ASP A 1 103 ? 4.485 2.215 -18.512 1.00 95.62 103 ASP A O 1
ATOM 762 N N . MET A 1 104 ? 4.378 0.145 -19.342 1.00 97.56 104 MET A N 1
ATOM 763 C CA . MET A 1 104 ? 3.115 -0.183 -18.682 1.00 97.56 104 MET A CA 1
ATOM 764 C C . MET A 1 104 ? 3.283 -0.320 -17.169 1.00 97.56 104 MET A C 1
ATOM 766 O O . MET A 1 104 ? 2.441 0.185 -16.426 1.00 97.56 104 MET A O 1
ATOM 770 N N . ALA A 1 105 ? 4.373 -0.931 -16.704 1.00 97.56 105 ALA A N 1
ATOM 771 C CA . ALA A 1 105 ? 4.657 -1.095 -15.284 1.00 97.56 105 ALA A CA 1
ATOM 772 C C . ALA A 1 105 ? 4.849 0.255 -14.574 1.00 97.56 105 ALA A C 1
ATOM 774 O O . ALA A 1 105 ? 4.295 0.459 -13.492 1.00 97.56 105 ALA A O 1
ATOM 775 N N . ILE A 1 106 ? 5.570 1.212 -15.176 1.00 97.69 106 ILE A N 1
ATOM 776 C CA . ILE A 1 106 ? 5.722 2.545 -14.568 1.00 97.69 106 ILE A CA 1
ATOM 777 C C . ILE A 1 106 ? 4.388 3.303 -14.522 1.00 97.69 106 ILE A C 1
ATOM 779 O O . ILE A 1 106 ? 4.057 3.896 -13.495 1.00 97.69 106 ILE A O 1
ATOM 783 N N . LEU A 1 107 ? 3.566 3.208 -15.575 1.00 98.25 107 LEU A N 1
ATOM 784 C CA . LEU A 1 107 ? 2.224 3.799 -15.584 1.00 98.25 107 LEU A CA 1
ATOM 785 C C . LEU A 1 107 ? 1.309 3.161 -14.533 1.00 98.25 107 LEU A C 1
ATOM 787 O O . LEU A 1 107 ? 0.563 3.868 -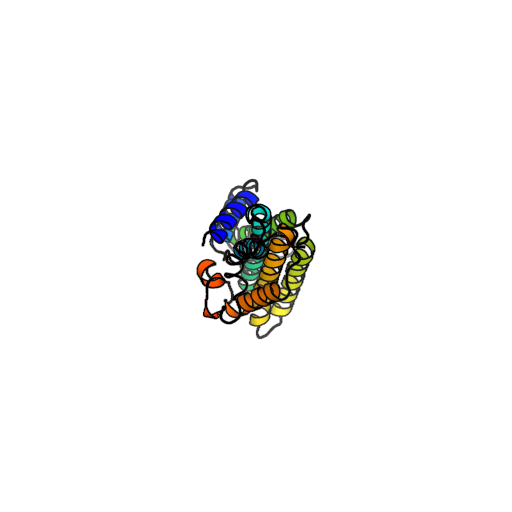13.852 1.00 98.25 107 LEU A O 1
ATOM 791 N N . ALA A 1 108 ? 1.363 1.836 -14.381 1.00 98.56 108 ALA A N 1
ATOM 792 C CA . ALA A 1 108 ? 0.628 1.125 -13.344 1.00 98.56 108 ALA A CA 1
ATOM 793 C C . ALA A 1 108 ? 1.049 1.621 -11.959 1.00 98.56 108 ALA A C 1
ATOM 795 O O . ALA A 1 108 ? 0.188 1.948 -11.142 1.00 98.56 108 ALA A O 1
ATOM 796 N N . ALA A 1 109 ? 2.352 1.758 -11.712 1.00 98.44 109 ALA A N 1
ATOM 797 C CA . ALA A 1 109 ? 2.864 2.249 -10.442 1.00 98.44 109 ALA A CA 1
ATOM 798 C C . ALA A 1 109 ? 2.357 3.662 -10.106 1.00 98.44 109 ALA A C 1
ATOM 800 O O . ALA A 1 109 ? 1.810 3.877 -9.021 1.00 98.44 109 ALA A O 1
ATOM 801 N N . ASP A 1 110 ? 2.462 4.603 -11.048 1.00 98.38 110 ASP A N 1
ATOM 802 C CA . ASP A 1 110 ? 2.011 5.988 -10.869 1.00 98.38 110 ASP A CA 1
ATOM 803 C C . ASP A 1 110 ? 0.511 6.070 -10.568 1.00 98.38 110 ASP A C 1
ATOM 805 O O . ASP A 1 110 ? 0.068 6.833 -9.699 1.00 98.38 110 ASP A O 1
ATOM 809 N N . VAL A 1 111 ? -0.286 5.264 -11.269 1.00 98.50 111 VAL A N 1
ATOM 810 C CA . VAL A 1 111 ? -1.739 5.221 -11.098 1.00 98.50 111 VAL A CA 1
ATOM 811 C C . VAL A 1 111 ? -2.114 4.590 -9.761 1.00 98.50 111 VAL A C 1
ATOM 813 O O . VAL A 1 111 ? -2.993 5.124 -9.084 1.00 98.50 111 VAL A O 1
ATOM 816 N N . LEU A 1 112 ? -1.442 3.514 -9.341 1.00 98.69 112 LEU A N 1
ATOM 817 C CA . LEU A 1 112 ? -1.642 2.893 -8.029 1.00 98.69 112 LEU A CA 1
ATOM 818 C C . LEU A 1 112 ? -1.363 3.900 -6.904 1.00 98.69 112 LEU A C 1
ATOM 820 O O . LEU A 1 112 ? -2.241 4.144 -6.074 1.00 98.69 112 LEU A O 1
ATOM 824 N N . VAL A 1 113 ? -0.201 4.564 -6.921 1.00 98.56 113 VAL A N 1
ATOM 825 C CA . VAL A 1 113 ? 0.154 5.578 -5.912 1.00 98.56 113 VAL A CA 1
ATOM 826 C C . VAL A 1 113 ? -0.861 6.723 -5.913 1.00 98.56 113 VAL A C 1
ATOM 828 O O . VAL A 1 113 ? -1.404 7.078 -4.865 1.00 98.56 113 VAL A O 1
ATOM 831 N N . SER A 1 114 ? -1.181 7.269 -7.088 1.00 98.38 114 SER A N 1
ATOM 832 C CA . SER A 1 114 ? -2.138 8.374 -7.227 1.00 98.38 114 SER A CA 1
ATOM 833 C C . SER A 1 114 ? -3.539 7.998 -6.744 1.00 98.38 114 SER A C 1
ATOM 835 O O . SER A 1 114 ? -4.205 8.789 -6.072 1.00 98.38 114 SER A O 1
ATOM 837 N N . ARG A 1 115 ? -3.999 6.781 -7.053 1.00 98.31 115 ARG A N 1
ATOM 838 C CA . ARG A 1 115 ? -5.304 6.278 -6.617 1.00 98.31 115 ARG A CA 1
ATOM 839 C C . ARG A 1 115 ? -5.335 6.050 -5.111 1.00 98.31 115 ARG A C 1
ATOM 841 O O . ARG A 1 115 ? -6.331 6.399 -4.481 1.00 98.31 115 ARG A O 1
ATOM 848 N N . GLY A 1 116 ? -4.252 5.538 -4.533 1.00 98.50 116 GLY A N 1
ATOM 849 C CA . GLY A 1 116 ? -4.122 5.398 -3.088 1.00 98.50 116 GLY A CA 1
ATOM 850 C C . GLY A 1 116 ? -4.171 6.745 -2.363 1.00 98.50 116 GLY A C 1
ATOM 851 O O . GLY A 1 116 ? -4.933 6.906 -1.410 1.00 98.50 116 GLY A O 1
ATOM 852 N N . PHE A 1 117 ? -3.476 7.765 -2.878 1.00 98.25 117 PHE A N 1
ATOM 853 C CA . PHE A 1 117 ? -3.607 9.135 -2.371 1.00 98.25 117 PHE A CA 1
ATOM 854 C C . PHE A 1 117 ? -5.019 9.681 -2.489 1.00 98.25 117 PHE A C 1
ATOM 856 O O . PHE A 1 117 ? -5.512 10.285 -1.542 1.00 98.25 117 PHE A O 1
ATOM 863 N N . TYR A 1 118 ? -5.666 9.484 -3.637 1.00 97.75 118 TYR A N 1
ATOM 864 C CA . TYR A 1 118 ? -7.036 9.940 -3.845 1.00 97.75 118 TYR A CA 1
ATOM 865 C C . TYR A 1 118 ? -7.979 9.374 -2.776 1.00 97.75 118 TYR A C 1
ATOM 867 O O . TYR A 1 118 ? -8.774 10.121 -2.208 1.00 97.75 118 TYR A O 1
ATOM 875 N N . VAL A 1 119 ? -7.841 8.082 -2.467 1.00 97.44 119 VAL A N 1
ATOM 876 C CA . VAL A 1 119 ? -8.610 7.401 -1.418 1.00 97.44 119 VAL A CA 1
ATOM 877 C C . VAL A 1 119 ? -8.337 8.002 -0.033 1.00 97.44 119 VAL A C 1
ATOM 879 O O . VAL A 1 119 ? -9.264 8.211 0.746 1.00 97.44 119 VAL A O 1
ATOM 882 N N . LEU A 1 120 ? -7.082 8.333 0.278 1.00 98.31 120 LEU A N 1
ATOM 883 C CA . LEU A 1 120 ? -6.697 8.834 1.602 1.00 98.31 120 LEU A CA 1
ATOM 884 C C . LEU A 1 120 ? -6.816 10.358 1.768 1.00 98.31 120 LEU A C 1
ATOM 886 O O . LEU A 1 120 ? -6.734 10.842 2.894 1.00 98.31 120 LEU A O 1
ATOM 890 N N . ALA A 1 121 ? -7.025 11.125 0.695 1.00 97.50 121 ALA A N 1
ATOM 891 C CA . ALA A 1 121 ? -6.877 12.586 0.675 1.00 97.50 121 ALA A CA 1
ATOM 892 C C . ALA A 1 121 ? -7.741 13.344 1.700 1.00 97.50 121 ALA A C 1
ATOM 894 O O . ALA A 1 121 ? -7.345 14.414 2.158 1.00 97.50 121 ALA A O 1
ATOM 895 N N . HIS A 1 122 ? -8.904 12.800 2.060 1.00 95.62 122 HIS A N 1
ATOM 896 C CA . HIS A 1 122 ? -9.845 13.406 3.012 1.00 95.62 122 HIS A CA 1
ATOM 897 C C . HIS A 1 122 ? -9.887 12.651 4.347 1.00 95.62 122 HIS A C 1
ATOM 899 O O . HIS A 1 122 ? -10.920 12.600 5.012 1.00 95.62 122 HIS A O 1
ATOM 905 N N . THR A 1 123 ? -8.767 12.034 4.717 1.00 97.62 123 THR A N 1
ATOM 906 C CA . THR A 1 123 ? -8.595 11.285 5.964 1.00 97.62 123 THR A CA 1
ATOM 907 C C . THR A 1 123 ? -7.413 11.840 6.751 1.00 97.62 123 THR A C 1
ATOM 909 O O . THR A 1 123 ? -6.527 12.484 6.184 1.00 97.62 123 THR A O 1
ATOM 912 N N . ASP A 1 124 ? -7.342 11.525 8.042 1.00 96.81 124 ASP A N 1
ATOM 913 C CA . ASP A 1 124 ? -6.210 11.913 8.894 1.00 96.81 124 ASP A CA 1
ATOM 914 C C . ASP A 1 124 ? -4.887 11.242 8.473 1.00 96.81 124 ASP A C 1
ATOM 916 O O . ASP A 1 124 ? -3.801 11.726 8.787 1.00 96.81 124 ASP A O 1
ATOM 920 N N . ALA A 1 125 ? -4.957 10.175 7.670 1.00 97.62 125 ALA A N 1
ATOM 921 C CA . ALA A 1 125 ? -3.793 9.498 7.105 1.00 97.62 125 ALA A CA 1
ATOM 922 C C . ALA A 1 125 ? -3.140 10.249 5.929 1.00 97.62 125 ALA A C 1
ATOM 924 O O . ALA A 1 125 ? -2.019 9.911 5.544 1.00 97.62 125 ALA A O 1
ATOM 925 N N . ALA A 1 126 ? -3.784 11.279 5.361 1.00 98.06 126 ALA A N 1
ATOM 926 C CA . ALA A 1 126 ? -3.261 12.004 4.197 1.00 98.06 126 ALA A CA 1
ATOM 927 C C . ALA A 1 126 ? -1.864 12.600 4.446 1.00 98.06 126 ALA A C 1
ATOM 929 O O . ALA A 1 126 ? -0.997 12.551 3.572 1.00 98.06 126 ALA A O 1
ATOM 930 N N . GLY A 1 127 ? -1.632 13.137 5.650 1.00 97.94 127 GLY A N 1
ATOM 931 C CA . GLY A 1 127 ? -0.340 13.707 6.037 1.00 97.94 127 GLY A CA 1
ATOM 932 C C . GLY A 1 127 ? 0.779 12.667 6.008 1.00 97.94 127 GLY A C 1
ATOM 933 O O . GLY A 1 127 ? 1.801 12.888 5.354 1.00 97.94 127 GLY A O 1
ATOM 934 N N . LYS A 1 128 ? 0.551 11.508 6.642 1.00 98.25 128 LYS A N 1
ATOM 935 C CA . LYS A 1 128 ? 1.523 10.409 6.651 1.00 98.25 128 LYS A CA 1
ATOM 936 C C . LYS A 1 128 ? 1.728 9.828 5.253 1.00 98.25 128 LYS A C 1
ATOM 938 O O . LYS A 1 128 ? 2.865 9.582 4.884 1.00 98.25 128 LYS A O 1
ATOM 943 N N . ALA A 1 129 ? 0.682 9.696 4.435 1.00 98.31 129 ALA A N 1
ATOM 944 C CA . ALA A 1 129 ? 0.824 9.204 3.062 1.00 98.31 129 ALA A CA 1
ATOM 945 C C . ALA A 1 129 ? 1.786 10.078 2.233 1.00 98.31 129 ALA A C 1
ATOM 947 O O . ALA A 1 129 ? 2.631 9.573 1.493 1.00 98.31 129 ALA A O 1
ATOM 948 N N . VAL A 1 130 ? 1.695 11.406 2.384 1.00 98.38 130 VAL A N 1
ATOM 949 C CA . VAL A 1 130 ? 2.605 12.346 1.711 1.00 98.38 130 VAL A CA 1
ATOM 950 C C . VAL A 1 130 ? 4.027 12.217 2.256 1.00 98.38 130 VAL A C 1
ATOM 952 O O . VAL A 1 130 ? 4.989 12.302 1.491 1.00 98.38 130 VAL A O 1
ATOM 955 N N . GLU A 1 131 ? 4.172 12.031 3.565 1.00 98.25 131 GLU A N 1
ATOM 956 C CA . GLU A 1 131 ? 5.465 11.792 4.200 1.00 98.25 131 GLU A CA 1
ATOM 957 C C . GLU A 1 131 ? 6.129 10.511 3.679 1.00 98.25 131 GLU A C 1
ATOM 959 O O . GLU A 1 131 ? 7.270 10.589 3.230 1.00 98.25 131 GLU A O 1
ATOM 964 N N . THR A 1 132 ? 5.399 9.391 3.619 1.00 97.94 132 THR A N 1
ATOM 965 C CA . THR A 1 132 ? 5.867 8.104 3.077 1.00 97.94 132 THR A CA 1
ATOM 966 C C . THR A 1 132 ? 6.463 8.266 1.678 1.00 97.94 132 THR A C 1
ATOM 968 O O . THR A 1 132 ? 7.576 7.820 1.419 1.00 97.94 132 THR A O 1
ATOM 971 N N . VAL A 1 133 ? 5.784 8.974 0.769 1.00 96.94 133 VAL A N 1
ATOM 972 C CA . VAL A 1 133 ? 6.298 9.177 -0.601 1.00 96.94 133 VAL A CA 1
ATOM 973 C C . VAL A 1 133 ? 7.504 10.112 -0.646 1.00 96.94 133 VAL A C 1
ATOM 975 O O . VAL A 1 133 ? 8.426 9.903 -1.436 1.00 96.94 133 VAL A O 1
ATOM 978 N N . ARG A 1 134 ? 7.536 11.143 0.205 1.00 97.94 134 ARG A N 1
ATOM 979 C CA . ARG A 1 134 ? 8.695 12.044 0.302 1.00 97.94 134 ARG A CA 1
ATOM 980 C C . ARG A 1 134 ? 9.926 11.322 0.835 1.00 97.94 134 ARG A C 1
ATOM 982 O O . ARG A 1 134 ? 11.019 11.555 0.320 1.00 97.94 134 ARG A O 1
ATOM 989 N N . ASN A 1 135 ? 9.751 10.486 1.853 1.00 97.69 135 ASN A N 1
ATOM 990 C CA . ASN A 1 135 ? 10.817 9.671 2.421 1.00 97.69 135 ASN A CA 1
ATOM 991 C C . ASN A 1 135 ? 11.298 8.651 1.397 1.00 97.69 135 ASN A C 1
ATOM 993 O O . ASN A 1 135 ? 12.478 8.665 1.070 1.00 97.69 135 ASN A O 1
ATOM 997 N N . PHE A 1 136 ? 10.381 7.920 0.760 1.00 96.44 136 PHE A N 1
ATOM 998 C CA . PHE A 1 136 ? 10.708 7.007 -0.330 1.00 96.44 136 PHE A CA 1
ATOM 999 C C . PHE A 1 136 ? 11.544 7.680 -1.431 1.00 96.44 136 PHE A C 1
ATOM 1001 O O . PHE A 1 136 ? 12.616 7.197 -1.780 1.00 96.44 136 PHE A O 1
ATOM 1008 N N . GLY A 1 137 ? 11.111 8.832 -1.954 1.00 94.88 137 GLY A N 1
ATOM 1009 C CA . GLY A 1 137 ? 11.857 9.540 -3.002 1.00 94.88 137 GLY A CA 1
ATOM 1010 C C . GLY A 1 137 ? 13.244 10.024 -2.552 1.00 94.88 137 GLY A C 1
ATOM 1011 O O . GLY A 1 137 ? 14.196 10.026 -3.343 1.00 94.88 137 GLY A O 1
ATOM 1012 N N . ARG A 1 138 ? 13.382 10.413 -1.277 1.00 95.06 138 ARG A N 1
ATOM 1013 C CA . ARG A 1 138 ? 14.678 10.755 -0.674 1.00 95.06 138 ARG A CA 1
ATOM 1014 C C . ARG A 1 138 ? 15.573 9.522 -0.588 1.00 95.06 138 ARG A C 1
ATOM 1016 O O . ARG A 1 138 ? 16.722 9.599 -1.016 1.00 95.06 138 ARG A O 1
ATOM 1023 N N . ASP A 1 139 ? 15.039 8.408 -0.114 1.00 94.50 139 ASP A N 1
ATOM 1024 C CA . ASP A 1 139 ? 15.775 7.162 0.082 1.00 94.50 139 ASP A CA 1
ATOM 1025 C C . ASP A 1 139 ? 16.227 6.577 -1.257 1.00 94.50 139 ASP A C 1
ATOM 1027 O O . ASP A 1 139 ? 17.404 6.268 -1.412 1.00 94.50 139 ASP A O 1
ATOM 1031 N N . GLN A 1 140 ? 15.368 6.584 -2.284 1.00 91.06 140 GLN A N 1
ATOM 1032 C CA . GLN A 1 140 ? 15.749 6.215 -3.656 1.00 91.06 140 GLN A CA 1
ATOM 1033 C C . GLN A 1 140 ? 16.853 7.124 -4.223 1.00 91.06 140 GLN A C 1
ATOM 1035 O O . GLN A 1 140 ? 17.714 6.690 -4.988 1.00 91.06 140 GLN A O 1
ATOM 1040 N N . THR A 1 141 ? 16.870 8.405 -3.847 1.00 91.38 141 THR A N 1
ATOM 1041 C CA . THR A 1 141 ? 17.940 9.320 -4.267 1.00 91.38 141 THR A CA 1
ATOM 1042 C C . THR A 1 141 ? 19.259 9.017 -3.567 1.00 91.38 141 THR A C 1
ATOM 1044 O O . THR A 1 141 ? 20.295 9.024 -4.227 1.00 91.38 141 THR A O 1
ATOM 1047 N N . LEU A 1 142 ? 19.229 8.730 -2.266 1.00 91.00 142 LEU A N 1
ATOM 1048 C CA . LEU A 1 142 ? 20.419 8.378 -1.490 1.00 91.00 142 LEU A CA 1
ATOM 1049 C C . LEU A 1 142 ? 20.982 7.010 -1.903 1.00 91.00 142 LEU A C 1
ATOM 1051 O O . LEU A 1 142 ? 22.197 6.877 -2.066 1.00 91.00 142 LEU A O 1
ATOM 1055 N N . ALA A 1 143 ? 20.105 6.034 -2.158 1.00 88.00 143 ALA A N 1
ATOM 1056 C CA . ALA A 1 143 ? 20.455 4.671 -2.547 1.00 88.00 143 ALA A CA 1
ATOM 1057 C C . ALA A 1 143 ? 21.306 4.618 -3.824 1.00 88.00 143 ALA A C 1
ATOM 1059 O O . ALA A 1 143 ? 22.242 3.829 -3.893 1.00 88.00 143 ALA A O 1
ATOM 1060 N N . ARG A 1 144 ? 21.078 5.522 -4.791 1.00 85.75 144 ARG A N 1
ATOM 1061 C CA . ARG A 1 144 ? 21.882 5.622 -6.031 1.00 85.75 144 ARG A CA 1
ATOM 1062 C C . ARG A 1 144 ? 23.372 5.885 -5.803 1.00 85.75 144 ARG A C 1
ATOM 1064 O O . ARG A 1 144 ? 24.177 5.638 -6.695 1.00 85.75 144 ARG A O 1
ATOM 1071 N N . SER A 1 145 ? 23.730 6.433 -4.646 1.00 87.19 145 SER A N 1
ATOM 1072 C CA . SER A 1 145 ? 25.114 6.738 -4.266 1.00 87.19 145 SER A CA 1
ATOM 1073 C C . SER A 1 145 ? 25.612 5.924 -3.070 1.00 87.19 145 SER A C 1
ATOM 1075 O O . SER A 1 145 ? 26.743 6.137 -2.638 1.00 87.19 145 SER A O 1
ATOM 1077 N N . SER A 1 146 ? 24.780 5.034 -2.520 1.00 87.31 146 SER A N 1
ATOM 1078 C CA . SER A 1 146 ? 25.146 4.203 -1.374 1.00 87.31 146 SER A CA 1
ATOM 1079 C C . SER A 1 146 ? 25.908 2.960 -1.826 1.00 87.31 146 SER A C 1
ATOM 1081 O O . SER A 1 146 ? 25.553 2.337 -2.824 1.00 87.31 146 SER A O 1
ATOM 1083 N N . GLU A 1 147 ? 26.930 2.574 -1.064 1.00 83.50 147 GLU A N 1
ATOM 1084 C CA . GLU A 1 147 ? 27.611 1.284 -1.236 1.00 83.50 147 GLU A CA 1
ATOM 1085 C C . GLU A 1 147 ? 26.767 0.121 -0.679 1.00 83.50 147 GLU A C 1
ATOM 1087 O O . GLU A 1 147 ? 26.887 -1.005 -1.159 1.00 83.50 147 GLU A O 1
ATOM 1092 N N . ASP A 1 148 ? 25.882 0.405 0.285 1.00 83.06 148 ASP A N 1
ATOM 1093 C CA . ASP A 1 148 ? 24.921 -0.538 0.865 1.00 83.06 148 ASP A CA 1
ATOM 1094 C C . ASP A 1 148 ? 23.540 0.139 0.991 1.00 83.06 148 ASP A C 1
ATOM 1096 O O . ASP A 1 148 ? 23.307 0.934 1.906 1.00 83.06 148 ASP A O 1
ATOM 1100 N N . PRO A 1 149 ? 22.626 -0.071 0.028 1.00 82.62 149 PRO A N 1
ATOM 1101 C CA . PRO A 1 149 ? 21.300 0.542 0.045 1.00 82.62 149 PRO A CA 1
ATOM 1102 C C . PRO A 1 149 ? 20.268 -0.256 0.862 1.00 82.62 149 PRO A C 1
ATOM 1104 O O . PRO A 1 149 ? 19.107 0.145 0.898 1.00 82.62 149 PRO A O 1
ATOM 1107 N N . SER A 1 150 ? 20.646 -1.367 1.506 1.00 79.12 150 SER A N 1
ATOM 1108 C CA . SER A 1 150 ? 19.689 -2.297 2.128 1.00 79.12 150 SER A CA 1
ATOM 1109 C C . SER A 1 150 ? 18.854 -1.669 3.253 1.00 79.12 150 SER A C 1
ATOM 1111 O O . SER A 1 150 ? 17.641 -1.871 3.300 1.00 79.12 150 SER A O 1
ATOM 1113 N N . GLU A 1 151 ? 19.466 -0.846 4.109 1.00 80.12 151 GLU A N 1
ATOM 1114 C CA . GLU A 1 151 ? 18.751 -0.110 5.162 1.00 80.12 151 GLU A CA 1
ATOM 1115 C C . GLU A 1 151 ? 17.772 0.922 4.580 1.00 80.12 151 GLU A C 1
ATOM 1117 O O . GLU A 1 151 ? 16.645 1.046 5.054 1.00 80.12 151 GLU A O 1
ATOM 1122 N N . LEU A 1 152 ? 18.174 1.630 3.516 1.00 84.94 152 LEU A N 1
ATOM 1123 C CA . LEU A 1 152 ? 17.318 2.602 2.822 1.00 84.94 152 LEU A CA 1
ATOM 1124 C C . LEU A 1 152 ? 16.130 1.916 2.143 1.00 84.94 152 LEU A C 1
ATOM 1126 O O . LEU A 1 152 ? 15.039 2.477 2.072 1.00 84.94 152 LEU A O 1
ATOM 1130 N N . ASP A 1 153 ? 16.334 0.694 1.659 1.00 78.81 153 ASP A N 1
ATOM 1131 C CA . ASP A 1 153 ? 15.287 -0.079 1.011 1.00 78.81 153 ASP A CA 1
ATOM 1132 C C . ASP A 1 153 ? 14.195 -0.516 1.992 1.00 78.81 153 ASP A C 1
ATOM 1134 O O . ASP A 1 153 ? 13.028 -0.490 1.606 1.00 78.81 153 ASP A O 1
ATOM 1138 N N . ALA A 1 154 ? 14.543 -0.858 3.237 1.00 83.94 154 ALA A N 1
ATOM 1139 C CA . ALA A 1 154 ? 13.592 -1.302 4.262 1.00 83.94 154 ALA A CA 1
ATOM 1140 C C . ALA A 1 154 ? 12.712 -0.177 4.839 1.00 83.94 154 ALA A C 1
ATOM 1142 O O . ALA A 1 154 ? 11.676 -0.445 5.454 1.00 83.94 154 ALA A O 1
ATOM 1143 N N . ASN A 1 155 ? 13.084 1.091 4.635 1.00 93.50 155 ASN A N 1
ATOM 1144 C CA . ASN A 1 155 ? 12.318 2.231 5.144 1.00 93.50 155 ASN A CA 1
ATOM 1145 C C . ASN A 1 155 ? 10.916 2.337 4.529 1.00 93.50 155 ASN A C 1
ATOM 1147 O O . ASN A 1 155 ? 10.002 2.817 5.199 1.00 93.50 155 ASN A O 1
ATOM 1151 N N . LEU A 1 156 ? 10.723 1.871 3.285 1.00 95.56 156 LEU A N 1
ATOM 1152 C CA . LEU A 1 156 ? 9.404 1.870 2.645 1.00 95.56 156 LEU A CA 1
ATOM 1153 C C . LEU A 1 156 ? 8.407 1.038 3.457 1.00 95.56 156 LEU A C 1
ATOM 1155 O O . LEU A 1 156 ? 7.300 1.494 3.736 1.00 95.56 156 LEU A O 1
ATOM 1159 N N . GLU A 1 157 ? 8.800 -0.177 3.835 1.00 96.75 157 GLU A N 1
ATOM 1160 C CA . GLU A 1 157 ? 7.979 -1.074 4.637 1.00 96.75 157 GLU A CA 1
ATOM 1161 C C . GLU A 1 157 ? 7.634 -0.443 5.990 1.00 96.75 157 GLU A C 1
ATOM 1163 O O . GLU A 1 157 ? 6.464 -0.432 6.370 1.00 96.75 157 GLU A O 1
ATOM 1168 N N . VAL A 1 158 ? 8.611 0.167 6.669 1.00 96.44 158 VAL A N 1
ATOM 1169 C CA . VAL A 1 158 ? 8.384 0.877 7.939 1.00 96.44 158 VAL A CA 1
ATOM 1170 C C . VAL A 1 158 ? 7.355 1.997 7.765 1.00 96.44 158 VAL A C 1
ATOM 1172 O O . VAL A 1 158 ? 6.347 2.032 8.474 1.00 96.44 158 VAL A O 1
ATOM 1175 N N . ASP A 1 159 ? 7.560 2.882 6.789 1.00 97.56 159 ASP A N 1
ATOM 1176 C CA . ASP A 1 159 ? 6.668 4.017 6.554 1.00 97.56 159 ASP A CA 1
ATOM 1177 C C . ASP A 1 159 ? 5.254 3.585 6.136 1.00 97.56 159 ASP A C 1
ATOM 1179 O O . ASP A 1 159 ? 4.276 4.235 6.517 1.00 97.56 159 ASP A O 1
ATOM 1183 N N . CYS A 1 160 ? 5.122 2.501 5.367 1.00 98.12 160 CYS A N 1
ATOM 1184 C CA . CYS A 1 160 ? 3.828 1.961 4.954 1.00 98.12 160 CYS A CA 1
ATOM 1185 C C . CYS A 1 160 ? 3.083 1.257 6.097 1.00 98.12 160 CYS A C 1
ATOM 1187 O O . CYS A 1 160 ? 1.859 1.384 6.163 1.00 98.12 160 CYS A O 1
ATOM 1189 N N . LEU A 1 161 ? 3.769 0.554 7.005 1.00 98.00 161 LEU A N 1
ATOM 1190 C CA . LEU A 1 161 ? 3.113 -0.043 8.176 1.00 98.00 161 LEU A CA 1
ATOM 1191 C C . LEU A 1 161 ? 2.698 1.021 9.201 1.00 98.00 161 LEU A C 1
ATOM 1193 O O . LEU A 1 161 ? 1.612 0.928 9.769 1.00 98.00 161 LEU A O 1
ATOM 1197 N N . GLU A 1 162 ? 3.483 2.085 9.381 1.00 98.06 162 GLU A N 1
ATOM 1198 C CA . GLU A 1 162 ? 3.043 3.246 10.166 1.00 98.06 162 GLU A CA 1
ATOM 1199 C C . GLU A 1 162 ? 1.805 3.916 9.557 1.00 98.06 162 GLU A C 1
ATOM 1201 O O . GLU A 1 162 ? 0.848 4.239 10.266 1.00 98.06 162 GLU A O 1
ATOM 1206 N N . LEU A 1 163 ? 1.803 4.108 8.232 1.00 98.69 163 LEU A N 1
ATOM 1207 C CA . LEU A 1 163 ? 0.646 4.632 7.511 1.00 98.69 163 LEU A CA 1
ATOM 1208 C C . LEU A 1 163 ? -0.588 3.739 7.706 1.00 98.69 163 LEU A C 1
ATOM 1210 O O . LEU A 1 163 ? -1.680 4.266 7.914 1.00 98.69 163 LEU A O 1
ATOM 1214 N N . ALA A 1 164 ? -0.417 2.415 7.676 1.00 98.56 164 ALA A N 1
ATOM 1215 C CA . ALA A 1 164 ? -1.487 1.450 7.912 1.00 98.56 164 ALA A CA 1
ATOM 1216 C C . ALA A 1 164 ? -2.110 1.608 9.305 1.00 98.56 164 ALA A C 1
ATOM 1218 O O . ALA A 1 164 ? -3.334 1.699 9.425 1.00 98.56 164 ALA A O 1
ATOM 1219 N N . VAL A 1 165 ? -1.276 1.707 10.345 1.00 98.25 165 VAL A N 1
ATOM 1220 C CA . VAL A 1 165 ? -1.728 1.940 11.725 1.00 98.25 165 VAL A CA 1
ATOM 1221 C C . VAL A 1 165 ? -2.548 3.223 11.812 1.00 98.25 165 VAL A C 1
ATOM 1223 O O . VAL A 1 165 ? -3.692 3.188 12.261 1.00 98.25 165 VAL A O 1
ATOM 1226 N N . ILE A 1 166 ? -2.008 4.340 11.314 1.00 98.38 166 ILE A N 1
ATOM 1227 C CA . ILE A 1 166 ? -2.686 5.644 11.350 1.00 98.38 166 ILE A CA 1
ATOM 1228 C C . ILE A 1 166 ? -4.015 5.586 10.591 1.00 98.38 166 ILE A C 1
ATOM 1230 O O . ILE A 1 166 ? -5.036 6.051 11.095 1.00 98.38 166 ILE A O 1
ATOM 1234 N N . ALA A 1 167 ? -4.028 5.011 9.387 1.00 98.38 167 ALA A N 1
ATOM 1235 C CA . ALA A 1 167 ? -5.232 4.902 8.571 1.00 98.38 167 ALA A CA 1
ATOM 1236 C C . ALA A 1 167 ? -6.320 4.052 9.243 1.00 98.38 167 ALA A C 1
ATOM 1238 O O . ALA A 1 167 ? -7.501 4.401 9.147 1.00 98.38 167 ALA A O 1
ATOM 1239 N N . GLY A 1 168 ? -5.916 2.982 9.933 1.00 97.75 168 GLY A N 1
ATOM 1240 C CA . GLY A 1 168 ? -6.796 2.069 10.652 1.00 97.75 168 GLY A CA 1
ATOM 1241 C C . GLY A 1 168 ? -7.400 2.697 11.903 1.00 97.75 168 GLY A C 1
ATOM 1242 O O . GLY A 1 168 ? -8.620 2.787 12.015 1.00 97.75 168 GLY A O 1
ATOM 1243 N N . THR A 1 169 ? -6.571 3.186 12.828 1.00 96.81 169 THR A N 1
ATOM 1244 C CA . THR A 1 169 ? -7.063 3.710 14.115 1.00 96.81 169 THR A CA 1
ATOM 1245 C C . THR A 1 169 ? -7.893 4.978 13.928 1.00 96.81 169 THR A C 1
ATOM 1247 O O . THR A 1 169 ? -9.017 5.073 14.424 1.00 96.81 169 THR A O 1
ATOM 1250 N N . THR A 1 170 ? -7.410 5.933 13.125 1.00 97.50 170 THR A N 1
ATOM 1251 C CA . THR A 1 170 ? -8.154 7.182 12.874 1.00 97.50 170 THR A CA 1
ATOM 1252 C C . THR A 1 170 ? -9.417 6.930 12.056 1.00 97.50 170 THR A C 1
ATOM 1254 O O . THR A 1 170 ? -10.367 7.709 12.100 1.00 97.50 170 THR A O 1
ATOM 1257 N N . GLY A 1 171 ? -9.466 5.818 11.316 1.00 96.75 171 GLY A N 1
ATOM 1258 C CA . GLY A 1 171 ? -10.651 5.384 10.582 1.00 96.75 171 GLY A CA 1
ATOM 1259 C C . GLY A 1 171 ? -11.827 5.014 11.466 1.00 96.75 171 GLY A C 1
ATOM 1260 O O . GLY A 1 171 ? -12.969 5.155 11.034 1.00 96.75 171 GLY A O 1
ATOM 1261 N N . VAL A 1 172 ? -11.552 4.648 12.715 1.00 96.38 172 VAL A N 1
ATOM 1262 C CA . VAL A 1 172 ? -12.565 4.351 13.730 1.00 96.38 172 VAL A CA 1
ATOM 1263 C C . VAL A 1 172 ? -12.655 5.436 14.809 1.00 96.38 172 VAL A C 1
ATOM 1265 O O . VAL A 1 172 ? -13.341 5.261 15.811 1.00 96.38 172 VAL A O 1
ATOM 1268 N N . GLY A 1 173 ? -12.022 6.592 14.577 1.00 95.50 173 GLY A N 1
ATOM 1269 C CA . GLY A 1 173 ? -12.081 7.752 15.470 1.00 95.50 173 GLY A CA 1
ATOM 1270 C C . GLY A 1 173 ? -11.130 7.684 16.667 1.00 95.50 173 GLY A C 1
ATOM 1271 O O . GLY A 1 173 ? -11.351 8.393 17.648 1.00 95.50 173 GLY A O 1
ATOM 1272 N N . THR A 1 174 ? -10.088 6.856 16.593 1.00 95.12 174 THR A N 1
ATOM 1273 C CA . THR A 1 174 ? -9.101 6.672 17.663 1.00 95.12 174 THR A CA 1
ATOM 1274 C C . THR A 1 174 ? -7.717 7.123 17.207 1.00 95.12 174 THR A C 1
ATOM 1276 O O . THR A 1 174 ? -7.258 6.781 16.116 1.00 95.12 174 THR A O 1
ATOM 1279 N N . ASP A 1 175 ? -7.013 7.869 18.054 1.00 95.31 175 ASP A N 1
ATOM 1280 C CA . ASP A 1 175 ? -5.619 8.219 17.784 1.00 95.31 175 ASP A CA 1
ATOM 1281 C C . ASP A 1 175 ? -4.718 6.971 17.865 1.00 95.31 175 ASP A C 1
ATOM 1283 O O . ASP A 1 175 ? -4.942 6.102 18.712 1.00 95.31 175 ASP A O 1
ATOM 1287 N N . PRO A 1 176 ? -3.696 6.849 17.000 1.00 92.38 176 PRO A N 1
ATOM 1288 C CA . PRO A 1 176 ? -2.766 5.726 17.049 1.00 92.38 176 PRO A CA 1
ATOM 1289 C C . PRO A 1 176 ? -1.966 5.750 18.358 1.00 92.38 176 PRO A C 1
ATOM 1291 O O . PRO A 1 176 ? -1.364 6.769 18.708 1.00 92.38 176 PRO A O 1
ATOM 1294 N N . SER A 1 177 ? -1.930 4.626 19.079 1.00 91.12 177 SER A N 1
ATOM 1295 C CA . SER A 1 177 ? -1.083 4.504 20.267 1.00 91.12 177 SER A CA 1
ATOM 1296 C C . SER A 1 177 ? 0.391 4.374 19.880 1.00 91.12 177 SER A C 1
ATOM 1298 O O . SER A 1 177 ? 0.734 3.840 18.821 1.00 91.12 177 SER A O 1
ATOM 1300 N N . THR A 1 178 ? 1.280 4.845 20.756 1.00 92.19 178 THR A N 1
ATOM 1301 C CA . THR A 1 178 ? 2.732 4.733 20.547 1.00 92.19 178 THR A CA 1
ATOM 1302 C C . THR A 1 178 ? 3.148 3.268 20.436 1.00 92.19 178 THR A C 1
ATOM 1304 O O . THR A 1 178 ? 3.955 2.915 19.583 1.00 92.19 178 THR A O 1
ATOM 1307 N N . GLU A 1 179 ? 2.558 2.404 21.258 1.00 89.25 179 GLU A N 1
ATOM 1308 C CA . GLU A 1 179 ? 2.840 0.973 21.307 1.00 89.25 179 GLU A CA 1
ATOM 1309 C C . GLU A 1 179 ? 2.499 0.287 19.980 1.00 89.25 179 GLU A C 1
ATOM 1311 O O . GLU A 1 179 ? 3.284 -0.517 19.482 1.00 89.25 179 GLU A O 1
ATOM 1316 N N . LEU A 1 180 ? 1.362 0.641 19.370 1.00 89.19 180 LEU A N 1
ATOM 1317 C CA . LEU A 1 180 ? 0.934 0.074 18.093 1.00 89.19 180 LEU A CA 1
ATOM 1318 C C . LEU A 1 180 ? 1.829 0.537 16.933 1.00 89.19 180 LEU A C 1
ATOM 1320 O O . LEU A 1 180 ? 2.179 -0.258 16.062 1.00 89.19 180 LEU A O 1
ATOM 1324 N N . VAL A 1 181 ? 2.238 1.808 16.940 1.00 92.94 181 VAL A N 1
ATOM 1325 C CA . VAL A 1 181 ? 3.176 2.352 15.945 1.00 92.94 181 VAL A CA 1
ATOM 1326 C C . VAL A 1 181 ? 4.552 1.689 16.066 1.00 92.94 181 VAL A C 1
ATOM 1328 O O . VAL A 1 181 ? 5.131 1.293 15.056 1.00 92.94 181 VAL A O 1
ATOM 1331 N N . GLU A 1 182 ? 5.075 1.516 17.281 1.00 91.88 182 GLU A N 1
ATOM 1332 C CA . GLU A 1 182 ? 6.362 0.842 17.498 1.00 91.88 182 GLU A CA 1
ATOM 1333 C C . GLU A 1 182 ? 6.303 -0.654 17.159 1.00 91.88 182 GLU A C 1
ATOM 1335 O O . GLU A 1 182 ? 7.249 -1.184 16.572 1.00 91.88 182 GLU A O 1
ATOM 1340 N N . ALA A 1 183 ? 5.180 -1.328 17.424 1.00 89.81 183 ALA A N 1
ATOM 1341 C CA . ALA A 1 183 ? 4.968 -2.705 16.981 1.00 89.81 183 ALA A CA 1
ATOM 1342 C C . ALA A 1 183 ? 5.009 -2.817 15.447 1.00 89.81 183 ALA A C 1
ATOM 1344 O O . ALA A 1 183 ? 5.711 -3.672 14.911 1.00 89.81 183 ALA A O 1
ATOM 1345 N N . ALA A 1 184 ? 4.336 -1.912 14.728 1.00 92.50 184 ALA A N 1
ATOM 1346 C CA . ALA A 1 184 ? 4.372 -1.873 13.265 1.00 92.50 184 ALA A CA 1
ATOM 1347 C C . ALA A 1 184 ? 5.793 -1.647 12.716 1.00 92.50 184 ALA A C 1
ATOM 1349 O O . ALA A 1 184 ? 6.212 -2.319 11.773 1.00 92.50 184 ALA A O 1
ATOM 1350 N N . ARG A 1 185 ? 6.573 -0.753 13.339 1.00 93.12 185 ARG A N 1
ATOM 1351 C CA . ARG A 1 185 ? 7.988 -0.529 12.989 1.00 93.12 185 ARG A CA 1
ATOM 1352 C C . ARG A 1 185 ? 8.838 -1.777 13.181 1.00 93.12 185 ARG A C 1
ATOM 1354 O O . ARG A 1 185 ? 9.679 -2.070 12.335 1.00 93.12 185 ARG A O 1
ATOM 1361 N N . ARG A 1 186 ? 8.643 -2.483 14.297 1.00 91.06 186 ARG A N 1
ATOM 1362 C CA . ARG A 1 186 ? 9.357 -3.725 14.607 1.00 91.06 186 ARG A CA 1
ATOM 1363 C C . ARG A 1 186 ? 9.055 -4.799 13.562 1.00 91.06 186 ARG A C 1
ATOM 1365 O O . ARG A 1 186 ? 9.990 -5.295 12.943 1.00 91.06 186 ARG A O 1
ATOM 1372 N N . ILE A 1 187 ? 7.771 -5.029 13.269 1.00 91.38 187 ILE A N 1
ATOM 1373 C CA . ILE A 1 187 ? 7.323 -5.970 12.229 1.00 91.38 187 ILE A CA 1
ATOM 1374 C C . ILE A 1 187 ? 8.007 -5.668 10.889 1.00 91.38 187 ILE A C 1
ATOM 1376 O O . ILE A 1 187 ? 8.584 -6.566 10.285 1.00 91.38 187 ILE A O 1
ATOM 1380 N N . ALA A 1 188 ? 8.011 -4.407 10.437 1.00 91.50 188 ALA A N 1
ATOM 1381 C CA . ALA A 1 188 ? 8.652 -4.039 9.168 1.00 91.50 188 ALA A CA 1
ATOM 1382 C C . ALA A 1 188 ? 10.156 -4.355 9.127 1.00 91.50 188 ALA A C 1
ATOM 1384 O O . ALA A 1 188 ? 10.668 -4.748 8.082 1.00 91.50 188 ALA A O 1
ATOM 1385 N N . ARG A 1 189 ? 10.875 -4.172 10.240 1.00 89.19 189 ARG A N 1
ATOM 1386 C CA . ARG A 1 189 ? 12.326 -4.417 10.301 1.00 89.19 189 ARG A CA 1
ATOM 1387 C C . ARG A 1 189 ? 12.672 -5.903 10.326 1.00 89.19 189 ARG A C 1
ATOM 1389 O O . ARG A 1 189 ? 13.748 -6.275 9.869 1.00 89.19 189 ARG A O 1
ATOM 1396 N N . GLU A 1 190 ? 11.784 -6.730 10.862 1.00 88.38 190 GLU A N 1
ATOM 1397 C CA . GLU A 1 190 ? 12.029 -8.156 11.091 1.00 88.38 190 GLU A CA 1
ATOM 1398 C C . GLU A 1 190 ? 11.472 -9.040 9.960 1.00 88.38 190 GLU A C 1
ATOM 1400 O O . GLU A 1 190 ? 12.067 -10.068 9.643 1.00 88.38 190 GLU A O 1
ATOM 1405 N N . ALA A 1 191 ? 10.405 -8.610 9.275 1.00 84.56 191 ALA A N 1
ATOM 1406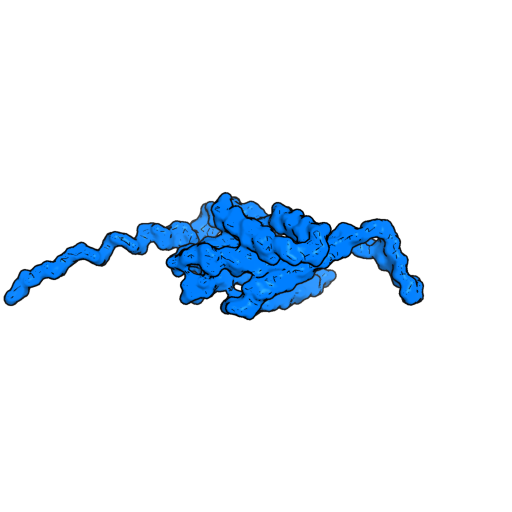 C CA . ALA A 1 191 ? 9.730 -9.372 8.216 1.00 84.56 191 ALA A CA 1
ATOM 1407 C C . ALA A 1 191 ? 10.525 -9.517 6.899 1.00 84.56 191 ALA A C 1
ATOM 1409 O O . ALA A 1 191 ? 10.104 -10.246 5.999 1.00 84.56 191 ALA A O 1
ATOM 1410 N N . GLY A 1 192 ? 11.666 -8.832 6.775 1.00 80.50 192 GLY A N 1
ATOM 1411 C CA . GLY A 1 192 ? 12.480 -8.812 5.561 1.00 80.50 192 GLY A CA 1
ATOM 1412 C C . GLY A 1 192 ? 11.892 -7.959 4.430 1.00 80.50 192 GLY A C 1
ATOM 1413 O O . GLY A 1 192 ? 10.776 -7.446 4.504 1.00 80.50 192 GLY A O 1
ATOM 1414 N N . VAL A 1 193 ? 12.687 -7.779 3.368 1.00 84.25 193 VAL A N 1
ATOM 1415 C CA . VAL A 1 193 ? 12.326 -6.962 2.199 1.00 84.25 193 VAL A CA 1
ATOM 1416 C C . VAL A 1 193 ? 12.446 -7.805 0.922 1.00 84.25 193 VAL A C 1
ATOM 1418 O O . VAL A 1 193 ? 13.544 -8.283 0.623 1.00 84.25 193 VAL A O 1
ATOM 1421 N N . PRO A 1 194 ? 11.371 -7.955 0.122 1.00 84.88 194 PRO A N 1
ATOM 1422 C CA . PRO A 1 194 ? 10.008 -7.461 0.362 1.00 84.88 194 PRO A CA 1
ATOM 1423 C C . PRO A 1 194 ? 9.302 -8.215 1.504 1.00 84.88 194 PRO A C 1
ATOM 1425 O O . PRO A 1 194 ? 9.738 -9.299 1.883 1.00 84.88 194 PRO A O 1
ATOM 1428 N N . LEU A 1 195 ? 8.193 -7.658 2.008 1.00 91.88 195 LEU A N 1
ATOM 1429 C CA . LEU A 1 195 ? 7.370 -8.317 3.030 1.00 91.88 195 LEU A CA 1
ATOM 1430 C C . LEU A 1 195 ? 6.866 -9.682 2.538 1.00 91.88 195 LEU A C 1
ATOM 1432 O O . LEU A 1 195 ? 6.511 -9.838 1.365 1.00 91.88 195 LEU A O 1
ATOM 1436 N N . GLY A 1 196 ? 6.796 -10.643 3.459 1.00 91.81 196 GLY A N 1
ATOM 1437 C CA . GLY A 1 196 ? 6.232 -11.973 3.227 1.00 91.81 196 GLY A CA 1
ATOM 1438 C C . GLY A 1 196 ? 4.702 -11.997 3.137 1.00 91.81 196 GLY A C 1
ATOM 1439 O O . GLY A 1 196 ? 4.044 -10.965 2.963 1.00 91.81 196 GLY A O 1
ATOM 1440 N N . ASP A 1 197 ? 4.122 -13.194 3.251 1.00 92.88 197 ASP A N 1
ATOM 1441 C CA . ASP A 1 197 ? 2.667 -13.360 3.298 1.00 92.88 197 ASP A CA 1
ATOM 1442 C C . ASP A 1 197 ? 2.074 -12.694 4.550 1.00 92.88 197 ASP A C 1
ATOM 1444 O O . ASP A 1 197 ? 2.696 -12.651 5.610 1.00 92.88 197 ASP A O 1
ATOM 1448 N N . ALA A 1 198 ? 0.860 -12.155 4.427 1.00 91.88 198 ALA A N 1
ATOM 1449 C CA . ALA A 1 198 ? 0.216 -11.444 5.524 1.00 91.88 198 ALA A CA 1
ATOM 1450 C C . ALA A 1 198 ? -0.122 -12.347 6.713 1.00 91.88 198 ALA A C 1
ATOM 1452 O O . ALA A 1 198 ? -0.063 -11.880 7.847 1.00 91.88 198 ALA A O 1
ATOM 1453 N N . GLU A 1 199 ? -0.476 -13.610 6.462 1.00 88.25 199 GLU A N 1
ATOM 1454 C CA . GLU A 1 199 ? -0.740 -14.579 7.522 1.00 88.25 199 GLU A CA 1
ATOM 1455 C C . GLU A 1 199 ? 0.520 -14.848 8.329 1.00 88.25 199 GLU A C 1
ATOM 1457 O O . GLU A 1 199 ? 0.492 -14.690 9.546 1.00 88.25 199 GLU A O 1
ATOM 1462 N N . ASP A 1 200 ? 1.627 -15.128 7.647 1.00 89.19 200 ASP A N 1
ATOM 1463 C CA . ASP A 1 200 ? 2.908 -15.398 8.292 1.00 89.19 200 ASP A CA 1
ATOM 1464 C C . ASP A 1 200 ? 3.393 -14.167 9.074 1.00 89.19 200 ASP A C 1
ATOM 1466 O O . ASP A 1 200 ? 3.639 -14.258 10.268 1.00 89.19 200 ASP A O 1
ATOM 1470 N N . VAL A 1 201 ? 3.437 -12.987 8.445 1.00 89.44 201 VAL A N 1
ATOM 1471 C CA . VAL A 1 201 ? 4.016 -11.773 9.051 1.00 89.44 201 VAL A CA 1
ATOM 1472 C C . VAL A 1 201 ? 3.196 -11.229 10.225 1.00 89.44 201 VAL A C 1
ATOM 1474 O O . VAL A 1 201 ? 3.770 -10.724 11.184 1.00 89.44 201 VAL A O 1
ATOM 1477 N N . LEU A 1 202 ? 1.861 -11.273 10.167 1.00 87.19 202 LEU A N 1
ATOM 1478 C CA . LEU A 1 202 ? 1.018 -10.668 11.211 1.00 87.19 202 LEU A CA 1
ATOM 1479 C C . LEU A 1 202 ? 0.638 -11.640 12.334 1.00 87.19 202 LEU A C 1
ATOM 1481 O O . LEU A 1 202 ? 0.063 -11.200 13.329 1.00 87.19 202 LEU A O 1
ATOM 1485 N N . THR A 1 203 ? 0.921 -12.938 12.185 1.00 80.50 203 THR A N 1
ATOM 1486 C CA . THR A 1 203 ? 0.672 -13.940 13.238 1.00 80.50 203 THR A CA 1
ATOM 1487 C C . THR A 1 203 ? 1.941 -14.561 13.809 1.00 80.50 203 THR A C 1
ATOM 1489 O O . THR A 1 203 ? 1.833 -15.395 14.708 1.00 80.50 203 THR A O 1
ATOM 1492 N N . ASP A 1 204 ? 3.119 -14.151 13.331 1.00 66.31 204 ASP A N 1
ATOM 1493 C CA . ASP A 1 204 ? 4.401 -14.670 13.797 1.00 66.31 204 ASP A CA 1
ATOM 1494 C C . ASP A 1 204 ? 4.574 -14.447 15.318 1.00 66.31 204 ASP A C 1
ATOM 1496 O O . ASP A 1 204 ? 4.668 -13.299 15.773 1.00 66.31 204 ASP A O 1
ATOM 1500 N N . PRO A 1 205 ? 4.611 -15.526 16.124 1.00 52.16 205 PRO A N 1
ATOM 1501 C CA . PRO A 1 205 ? 4.794 -15.427 17.565 1.00 52.16 205 PRO A CA 1
ATOM 1502 C C . PRO A 1 205 ? 6.208 -14.971 17.955 1.00 52.16 205 PRO A C 1
ATOM 1504 O O . PRO A 1 205 ? 6.367 -14.425 19.046 1.00 52.16 205 PRO A O 1
ATOM 1507 N N . ASP A 1 206 ? 7.215 -15.136 17.087 1.00 47.94 206 ASP A N 1
ATOM 1508 C CA . ASP A 1 206 ? 8.590 -14.680 17.335 1.00 47.94 206 ASP A CA 1
ATOM 1509 C C . ASP A 1 206 ? 8.714 -13.150 17.177 1.00 47.94 206 ASP A C 1
ATOM 1511 O O . ASP A 1 206 ? 9.566 -12.530 17.813 1.00 47.94 206 ASP A O 1
ATOM 1515 N N . LEU A 1 207 ? 7.798 -12.510 16.435 1.00 50.78 207 LEU A N 1
ATOM 1516 C CA . LEU A 1 207 ? 7.597 -11.047 16.439 1.00 50.78 207 LEU A CA 1
ATOM 1517 C C . LEU A 1 207 ? 6.780 -10.575 17.668 1.00 50.78 207 LEU A C 1
ATOM 1519 O O . LEU A 1 207 ? 6.528 -9.373 17.847 1.00 50.78 207 LEU A O 1
ATOM 1523 N N . GLY A 1 208 ? 6.334 -11.536 18.493 1.00 40.69 208 GLY A N 1
ATOM 1524 C CA . GLY A 1 208 ? 5.202 -11.448 19.408 1.00 40.69 208 GLY A CA 1
ATOM 1525 C C . GLY A 1 208 ? 5.472 -11.623 20.903 1.00 40.69 208 GLY A C 1
ATOM 1526 O O . GLY A 1 208 ? 4.538 -11.412 21.673 1.00 40.69 208 GLY A O 1
ATOM 1527 N N . GLU A 1 209 ? 6.702 -11.890 21.363 1.00 39.41 209 GLU A N 1
ATOM 1528 C CA . GLU A 1 209 ? 6.984 -11.920 22.819 1.00 39.41 209 GLU A CA 1
ATOM 1529 C C . GLU A 1 209 ? 6.751 -10.549 23.509 1.00 39.41 209 GLU A C 1
ATOM 1531 O O . GLU A 1 209 ? 6.544 -10.505 24.718 1.00 39.41 209 GLU A O 1
ATOM 1536 N N . ASP A 1 210 ? 6.652 -9.457 22.731 1.00 42.00 210 ASP A N 1
ATOM 1537 C CA . ASP A 1 210 ? 6.207 -8.115 23.156 1.00 42.00 210 ASP A CA 1
ATOM 1538 C C . ASP A 1 210 ? 5.006 -7.577 22.319 1.00 42.00 210 ASP A C 1
ATOM 1540 O O . ASP A 1 210 ? 4.768 -6.364 22.277 1.00 42.00 210 ASP A O 1
ATOM 1544 N N . ALA A 1 211 ? 4.274 -8.426 21.576 1.00 41.91 211 ALA A N 1
ATOM 1545 C CA . ALA A 1 211 ? 3.130 -8.030 20.721 1.00 41.91 211 ALA A CA 1
ATOM 1546 C C . ALA A 1 211 ? 1.761 -8.525 21.227 1.00 41.91 211 ALA A C 1
ATOM 1548 O O . ALA A 1 211 ? 0.794 -8.604 20.465 1.00 41.91 211 ALA A O 1
ATOM 1549 N N . ASP A 1 212 ? 1.650 -8.733 22.538 1.00 42.22 212 ASP A N 1
ATOM 1550 C CA . ASP A 1 212 ? 0.385 -8.995 23.234 1.00 42.22 212 ASP A CA 1
ATOM 1551 C C . ASP A 1 212 ? -0.716 -7.893 23.124 1.00 42.22 212 ASP A C 1
ATOM 1553 O O . ASP A 1 212 ? -1.832 -8.144 23.567 1.00 42.22 212 ASP A O 1
ATOM 1557 N N . PRO A 1 213 ? -0.545 -6.693 22.504 1.00 47.47 213 PRO A N 1
ATOM 1558 C CA . PRO A 1 213 ? -1.689 -5.799 22.283 1.00 47.47 213 PRO A CA 1
ATOM 1559 C C . PRO A 1 213 ? -2.525 -6.118 21.032 1.00 47.47 213 PRO A C 1
ATOM 1561 O O . PRO A 1 213 ? -3.654 -5.647 20.932 1.00 47.47 213 PRO A O 1
ATOM 1564 N N . LEU A 1 214 ? -1.997 -6.843 20.036 1.00 50.03 214 LEU A N 1
ATOM 1565 C CA . LEU A 1 214 ? -2.686 -6.985 18.738 1.00 50.03 214 LEU A CA 1
ATOM 1566 C C . LEU A 1 214 ? -3.716 -8.121 18.705 1.00 50.03 214 LEU A C 1
ATOM 1568 O O . LEU A 1 214 ? -4.631 -8.089 17.880 1.00 50.03 214 LEU A O 1
ATOM 1572 N N . VAL A 1 215 ? -3.588 -9.099 19.607 1.00 44.66 215 VAL A N 1
ATOM 1573 C CA . VAL A 1 215 ? -4.448 -10.292 19.653 1.00 44.66 215 VAL A CA 1
ATOM 1574 C C . VAL A 1 215 ? -5.338 -10.326 20.911 1.00 44.66 215 VAL A C 1
ATOM 1576 O O . VAL A 1 215 ? -6.452 -10.841 20.826 1.00 44.66 215 VAL A O 1
ATOM 1579 N N . ASP A 1 216 ? -4.934 -9.720 22.040 1.00 39.38 216 ASP A N 1
ATOM 1580 C CA . ASP A 1 216 ? -5.629 -9.887 23.338 1.00 39.38 216 ASP A CA 1
ATOM 1581 C C . ASP A 1 216 ? -6.719 -8.835 23.665 1.00 39.38 216 ASP A C 1
ATOM 1583 O O . ASP A 1 216 ? -7.551 -9.031 24.551 1.00 39.38 216 ASP A O 1
ATOM 1587 N N . VAL A 1 217 ? -6.839 -7.735 22.909 1.00 42.44 217 VAL A N 1
ATOM 1588 C CA . VAL A 1 217 ? -7.860 -6.690 23.197 1.00 42.44 217 VAL A CA 1
ATOM 1589 C C . VAL A 1 217 ? -9.301 -7.156 22.889 1.00 42.44 217 VAL A C 1
ATOM 1591 O O . VAL A 1 217 ? -10.275 -6.502 23.251 1.00 42.44 217 VAL A O 1
ATOM 1594 N N . ALA A 1 218 ? -9.477 -8.338 22.290 1.00 43.06 218 ALA A N 1
ATOM 1595 C CA . ALA A 1 218 ? -10.790 -8.939 22.047 1.00 43.06 218 ALA A CA 1
ATOM 1596 C C . ALA A 1 218 ? -11.383 -9.696 23.264 1.00 43.06 218 ALA A C 1
ATOM 1598 O O . ALA A 1 218 ? -12.480 -10.250 23.150 1.00 43.06 218 ALA A O 1
ATOM 1599 N N . GLY A 1 219 ? -10.685 -9.755 24.409 1.00 36.00 219 GLY A N 1
ATOM 1600 C CA . GLY A 1 219 ? -10.990 -10.704 25.488 1.00 36.00 219 GLY A CA 1
ATOM 1601 C C . GLY A 1 219 ? -11.625 -10.176 26.781 1.00 36.00 219 GLY A C 1
ATOM 1602 O O . GLY A 1 219 ? -12.175 -10.982 27.533 1.00 36.00 219 GLY A O 1
ATOM 1603 N N . THR A 1 220 ? -11.591 -8.877 27.091 1.00 36.84 220 THR A N 1
ATOM 1604 C CA . THR A 1 220 ? -11.997 -8.408 28.432 1.00 36.84 220 THR A CA 1
ATOM 1605 C C . THR A 1 220 ? -12.810 -7.121 28.403 1.00 36.84 220 THR A C 1
ATOM 1607 O O . THR A 1 220 ? -12.253 -6.054 28.599 1.00 36.84 220 THR A O 1
ATOM 1610 N N . ASP A 1 221 ? -14.127 -7.232 28.209 1.00 40.09 221 ASP A N 1
ATOM 1611 C CA . ASP A 1 221 ? -15.114 -6.284 28.755 1.00 40.09 221 ASP A CA 1
ATOM 1612 C C . ASP A 1 221 ? -16.534 -6.875 28.659 1.00 40.09 221 ASP A C 1
ATOM 1614 O O . ASP A 1 221 ? -17.348 -6.507 27.813 1.00 40.09 221 ASP A O 1
ATOM 1618 N N . ALA A 1 222 ? -16.855 -7.840 29.530 1.00 38.62 222 ALA A N 1
ATOM 1619 C CA . ALA A 1 222 ? -18.237 -8.321 29.672 1.00 38.62 222 ALA A CA 1
ATOM 1620 C C . ALA A 1 222 ? -18.661 -8.768 31.085 1.00 38.62 222 ALA A C 1
ATOM 1622 O O . ALA A 1 222 ? -19.812 -9.165 31.262 1.00 38.62 222 ALA A O 1
ATOM 1623 N N . GLU A 1 223 ? -17.822 -8.667 32.122 1.00 38.53 223 GLU A N 1
ATOM 1624 C CA . GLU A 1 223 ? -18.199 -9.165 33.456 1.00 38.53 223 GLU A CA 1
ATOM 1625 C C . GLU A 1 223 ? -17.722 -8.249 34.591 1.00 38.53 223 GLU A C 1
ATOM 1627 O O . GLU A 1 223 ? -16.774 -8.529 35.314 1.00 38.53 223 GLU A O 1
ATOM 1632 N N . GLY A 1 224 ? -18.404 -7.113 34.761 1.00 35.16 224 GLY A N 1
ATOM 1633 C CA . GLY A 1 224 ? -18.098 -6.198 35.865 1.00 35.16 224 GLY A CA 1
ATOM 1634 C C . GLY A 1 224 ? -19.160 -5.157 36.205 1.00 35.16 224 GLY A C 1
ATOM 1635 O O . GLY A 1 224 ? -18.869 -4.225 36.944 1.00 35.16 224 GLY A O 1
ATOM 1636 N N . ALA A 1 225 ? -20.388 -5.274 35.691 1.00 38.09 225 ALA A N 1
ATOM 1637 C CA . ALA A 1 225 ? -21.450 -4.305 35.971 1.00 38.09 225 ALA A CA 1
ATOM 1638 C C . ALA A 1 225 ? -22.789 -4.987 36.269 1.00 38.09 225 ALA A C 1
ATOM 1640 O O . ALA A 1 225 ? -23.797 -4.744 35.611 1.00 38.09 225 ALA A O 1
ATOM 1641 N N . ALA A 1 226 ? -22.826 -5.845 37.290 1.00 41.41 226 ALA A N 1
ATOM 1642 C CA . ALA A 1 226 ? -24.086 -6.207 37.925 1.00 41.41 226 ALA A CA 1
ATOM 1643 C C . ALA A 1 226 ? -23.880 -6.657 39.377 1.00 41.41 226 ALA A C 1
ATOM 1645 O O . ALA A 1 226 ? -23.147 -7.609 39.628 1.00 41.41 226 ALA A O 1
ATOM 1646 N N . ARG A 1 227 ? -24.696 -6.067 40.269 1.00 37.56 227 ARG A N 1
ATOM 1647 C CA . ARG A 1 227 ? -24.954 -6.411 41.69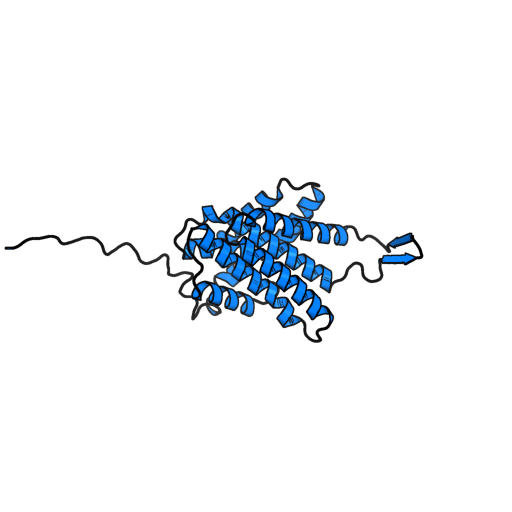0 1.00 37.56 227 ARG A CA 1
ATOM 1648 C C . ARG A 1 227 ? -23.955 -5.728 42.646 1.00 37.56 227 ARG A C 1
ATOM 1650 O O . ARG A 1 227 ? -22.766 -5.953 42.549 1.00 37.56 227 ARG A O 1
ATOM 1657 N N . THR A 1 228 ? -24.344 -4.859 43.580 1.00 38.50 228 THR A N 1
ATOM 1658 C CA . THR A 1 228 ? -25.547 -4.857 44.427 1.00 38.50 228 THR A CA 1
ATOM 1659 C C . THR A 1 228 ? -25.911 -3.446 44.910 1.00 38.50 228 THR A C 1
ATOM 1661 O O . THR A 1 228 ? -25.088 -2.758 45.507 1.00 38.50 228 THR A O 1
ATOM 1664 N N . SER A 1 229 ? -27.179 -3.064 44.738 1.00 43.88 229 SER A N 1
ATOM 1665 C CA . SER A 1 229 ? -27.864 -2.078 45.578 1.00 43.88 229 SER A CA 1
ATOM 1666 C C . SER A 1 229 ? -28.708 -2.846 46.602 1.00 43.88 229 SER A C 1
ATOM 1668 O O . SER A 1 229 ? -29.535 -3.665 46.206 1.00 43.88 229 SER A O 1
ATOM 1670 N N . ALA A 1 230 ? -28.440 -2.628 47.890 1.00 43.00 230 ALA A N 1
ATOM 1671 C CA . ALA A 1 230 ? -29.291 -2.909 49.056 1.00 43.00 230 ALA A CA 1
ATOM 1672 C C . ALA A 1 230 ? -28.629 -2.165 50.240 1.00 43.00 230 ALA A C 1
ATOM 1674 O O . ALA A 1 230 ? -27.469 -2.426 50.537 1.00 43.00 230 ALA A O 1
ATOM 1675 N N . SER A 1 231 ? -29.154 -1.023 50.693 1.00 46.31 231 SER A N 1
ATOM 1676 C CA . SER A 1 231 ? -30.154 -0.884 51.770 1.00 46.31 231 SER A CA 1
ATOM 1677 C C . SER A 1 231 ? -29.643 -1.327 53.147 1.00 46.31 231 SER A C 1
ATOM 1679 O O . SER A 1 231 ? -29.608 -2.520 53.411 1.00 46.31 231 SER A O 1
ATOM 1681 N N . ASP A 1 232 ? -29.288 -0.364 54.005 1.00 43.19 232 ASP A N 1
ATOM 1682 C CA . ASP A 1 232 ? -29.797 -0.183 55.385 1.00 43.19 232 ASP A CA 1
ATOM 1683 C C . ASP A 1 232 ? -29.079 1.034 56.012 1.00 43.19 232 ASP A C 1
ATOM 1685 O O . ASP A 1 232 ? -27.866 1.170 55.871 1.00 43.19 232 ASP A O 1
ATOM 1689 N N . SER A 1 233 ? -29.812 2.093 56.382 1.00 45.47 233 SER A N 1
ATOM 1690 C CA . SER A 1 233 ? -30.463 2.329 57.692 1.00 45.47 233 SER A CA 1
ATOM 1691 C C . SER A 1 233 ? -29.481 2.784 58.771 1.00 45.47 233 SER A C 1
ATOM 1693 O O . SER A 1 233 ? -28.613 1.980 59.167 1.00 45.47 233 SER A O 1
#

Foldseek 3Di:
DVQLVLLLVLLLVLLVPDDDPVLNVLLNVLLVPAALQLLSLLLLLLVLLVFDSVLLSLLSSLLSLLLSLLLLVVVCLVVVPQPPQWDDDPPDIGGHDDCPSVVSSNVSSVCSLVSSLVSCVPFPLNVLSVVLVVLSVVLSVVLVVDPDSQVSQLVSQLSSLLSSNQSRQVSRPHGRDPLSSVLSNLLSVPCGPPGDYNCCSVVPCVSPPSPVSSPPSVPDDDPDDDDDDDDDD

pLDDT: mean 87.37, std 17.75, range [35.16, 98.81]

Radius of gyration: 21.22 Å; chains: 1; bounding box: 58×31×90 Å